Protein 2FB9 (pdb70)

Organism: Thermus thermophilus (strain ATCC 27634 / DSM 579 / HB8) (NCBI:txid300852)

Nearest PDB structures (foldseek):
  2zdh-assembly2_C  TM=9.853E-01  e=1.189E-67  unclassified
  2yzn-assembly1_A  TM=9.911E-01  e=8.941E-67  Thermus thermophilus HB8
  6u1h-assembly1_B  TM=9.645E-01  e=8.651E-66  Thermus thermophilus HB8
  6u1k-assembly1_A  TM=9.343E-01  e=3.155E-66  Thermus thermophilus HB8
  6u1k-assembly2_D  TM=9.404E-01  e=1.186E-65  Thermus thermophilus HB8

CATH classification: 3.40.50.20 (+2 more: 3.30.470.20, 3.30.1490.20)

Sequence (322 aa):
MEFMRVLLIAGGVSPEHEVSLLSAEGVLRHIPFPTDLAVIAQDGRWLLGEKALTALEAKAAPEGEHPFPPPLSWERYDVVFPLLHGRFGEDGTVQGFLELLGKPYVGAGVAASALCMDKDLSKRVLAQAGVPVVPWVAVRKGEPPVVPFDPPFFVKPANTGSSVGISRVERFQDLEAALALAFRYDEKAVVEKALSPVRELEVGVLGNVFGEASPVGEVRYEAPFYDYETKYTPGRAELLIPAPLDPGTQETVQELALKAYKVLGVRGMARVDFFLAEGELYLNELNTIPGFTPTSMYPRLFEAGGVAYPELLRRLVELALT

Solvent-accessible surface area: 15367 Å² total; per-residue (Å²): 243,162,175,43,128,2,1,0,0,0,1,3,56,7,90,52,3,68,60,0,6,81,0,0,90,17,2,50,164,77,13,63,47,57,28,71,12,0,0,13,0,77,74,24,108,5,6,26,45,147,108,0,102,79,13,36,159,57,112,23,0,76,102,17,82,40,88,102,91,10,89,29,56,20,160,153,19,60,0,0,2,0,0,1,6,2,105,112,0,13,24,5,63,16,1,16,47,0,93,156,58,57,35,42,18,1,4,2,18,61,81,7,1,43,43,15,23,6,35,3,78,11,7,128,45,4,50,149,28,63,4,52,19,2,48,51,37,28,2,125,135,82,87,100,56,110,23,100,26,58,34,48,0,62,0,27,0,0,42,10,26,57,82,42,12,56,27,124,3,111,112,86,138,60,7,130,71,6,11,60,56,0,31,180,97,30,108,11,0,0,0,6,58,14,44,92,111,39,84,80,0,16,0,0,0,2,8,32,43,152,25,75,30,2,28,3,0,5,38,105,156,73,56,60,107,160,42,228,162,99,126,141,41,85,34,130,67,30,27,38,46,95,12,75,33,107,136,35,33,67,89,54,0,36,116,24,0,50,83,0,0,92,57,15,29,0,74,2,0,0,42,0,10,1,40,18,7,143,69,100,16,45,1,29,75,9,23,2,4,3,16,0,14,107,90,16,11,0,2,72,0,2,79,58,40,71,11,49,31,52,65,0,1,66,62,1,0,72,31,11,89,125

Structure (mmCIF, N/CA/C/O backbone):
data_2FB9
#
_entry.id   2FB9
#
_cell.length_a   115.216
_cell.length_b   132.744
_cell.length_c   59.324
_cell.angle_alpha   90.00
_cell.angle_beta   90.00
_cell.angle_gamma   90.00
#
_symmetry.space_group_name_H-M   'C 2 2 21'
#
loop_
_entity.id
_entity.type
_entity.pdbx_description
1 polymer 'D-alanine:D-alanine ligase'
2 water water
#
loop_
_atom_site.group_PDB
_atom_site.id
_atom_site.type_symbol
_atom_site.label_atom_id
_atom_site.label_alt_id
_atom_site.label_comp_id
_atom_site.label_asym_id
_atom_site.label_entity_id
_atom_site.label_seq_id
_atom_site.pdbx_PDB_ins_code
_atom_site.Cartn_x
_atom_site.Cartn_y
_atom_site.Cartn_z
_atom_site.occupancy
_atom_site.B_iso_or_equiv
_atom_site.auth_seq_id
_atom_site.auth_comp_id
_atom_site.auth_asym_id
_atom_site.auth_atom_id
_atom_site.pdbx_PDB_model_num
ATOM 1 N N . MET A 1 1 ? 102.796 4.258 -14.704 1.00 36.53 1 MET A N 1
ATOM 2 C CA . MET A 1 1 ? 103.619 4.378 -13.467 1.00 36.59 1 MET A CA 1
ATOM 3 C C . MET A 1 1 ? 102.863 3.825 -12.260 1.00 34.43 1 MET A C 1
ATOM 4 O O . MET A 1 1 ? 101.635 3.717 -12.275 1.00 32.95 1 MET A O 1
ATOM 9 N N . GLU A 1 2 ? 103.601 3.473 -11.215 1.00 35.12 2 GLU A N 1
ATOM 10 C CA . GLU A 1 2 ? 102.978 2.944 -10.005 1.00 36.37 2 GLU A CA 1
ATOM 11 C C . GLU A 1 2 ? 102.359 4.072 -9.180 1.00 36.73 2 GLU A C 1
ATOM 12 O O . GLU A 1 2 ? 102.693 5.244 -9.372 1.00 35.35 2 GLU A O 1
ATOM 18 N N . PHE A 1 3 ? 101.442 3.721 -8.281 1.00 36.08 3 PHE A N 1
ATOM 19 C CA . PHE A 1 3 ? 100.810 4.721 -7.427 1.00 37.47 3 PHE A CA 1
ATOM 20 C C . PHE A 1 3 ? 101.885 5.269 -6.517 1.00 37.98 3 PHE A C 1
ATOM 21 O O . PHE A 1 3 ? 102.855 4.582 -6.207 1.00 37.65 3 PHE A O 1
ATOM 29 N N . MET A 1 4 ? 101.723 6.512 -6.095 1.00 40.24 4 MET A N 1
ATOM 30 C CA . MET A 1 4 ? 102.682 7.094 -5.176 1.00 42.36 4 MET A CA 1
ATOM 31 C C . MET A 1 4 ? 102.171 6.660 -3.803 1.00 41.92 4 MET A C 1
ATOM 32 O O . MET A 1 4 ? 100.964 6.587 -3.592 1.00 44.15 4 MET A O 1
ATOM 37 N N . ARG A 1 5 ? 103.078 6.354 -2.880 1.00 41.19 5 ARG A N 1
ATOM 38 C CA . ARG A 1 5 ? 102.681 5.911 -1.548 1.00 39.06 5 ARG A CA 1
ATOM 39 C C . ARG A 1 5 ? 102.990 6.926 -0.456 1.00 36.66 5 ARG A C 1
ATOM 40 O O . ARG A 1 5 ? 104.126 7.377 -0.320 1.00 35.22 5 ARG A O 1
ATOM 48 N N . VAL A 1 6 ? 101.974 7.268 0.327 1.00 31.85 6 VAL A N 1
ATOM 49 C CA . VAL A 1 6 ? 102.142 8.226 1.408 1.00 30.46 6 VAL A CA 1
ATOM 50 C C . VAL A 1 6 ? 101.945 7.582 2.779 1.00 28.77 6 VAL A C 1
ATOM 51 O O . VAL A 1 6 ? 101.133 6.667 2.942 1.00 29.12 6 VAL A O 1
ATOM 55 N N . LEU A 1 7 ? 102.704 8.059 3.757 1.00 27.99 7 LEU A N 1
ATOM 56 C CA . LEU A 1 7 ? 102.582 7.575 5.124 1.00 26.21 7 LEU A CA 1
ATOM 57 C C . LEU A 1 7 ? 102.067 8.730 5.958 1.00 27.84 7 LEU A C 1
ATOM 58 O O . LEU A 1 7 ? 102.692 9.797 6.017 1.00 25.92 7 LEU A O 1
ATOM 63 N N . LEU A 1 8 ? 100.913 8.525 6.582 1.00 26.95 8 LEU A N 1
ATOM 64 C CA . LEU A 1 8 ? 100.324 9.545 7.436 1.00 27.87 8 LEU A CA 1
ATOM 65 C C . LEU A 1 8 ? 100.643 9.169 8.871 1.00 28.83 8 LEU A C 1
ATOM 66 O O . LEU A 1 8 ? 100.433 8.021 9.271 1.00 27.96 8 LEU A O 1
ATOM 71 N N . ILE A 1 9 ? 101.176 10.114 9.640 1.00 27.98 9 ILE A N 1
ATOM 72 C CA . ILE A 1 9 ? 101.475 9.853 11.046 1.00 28.44 9 ILE A CA 1
ATOM 73 C C . ILE A 1 9 ? 100.551 10.785 11.824 1.00 30.34 9 ILE A C 1
ATOM 74 O O . ILE A 1 9 ? 100.529 11.990 11.564 1.00 28.93 9 ILE A O 1
ATOM 79 N N . ALA A 1 10 ? 99.778 10.232 12.757 1.00 27.51 10 ALA A N 1
ATOM 80 C CA . ALA A 1 10 ? 98.851 11.046 13.533 1.00 28.47 10 ALA A CA 1
ATOM 81 C C . ALA A 1 10 ? 98.841 10.672 15.016 1.00 30.05 10 ALA A C 1
ATOM 82 O O . ALA A 1 10 ? 99.429 9.667 15.421 1.00 29.01 10 ALA A O 1
ATOM 84 N N . GLY A 1 11 ? 98.183 11.498 15.827 1.00 29.00 11 GLY A N 1
ATOM 85 C CA . GLY A 1 11 ? 98.152 11.244 17.254 1.00 30.18 11 GLY A CA 1
ATOM 86 C C . GLY A 1 11 ? 99.132 12.198 17.916 1.00 31.42 11 GLY A C 1
ATOM 87 O O . GLY A 1 11 ? 98.956 13.415 17.840 1.00 29.00 11 GLY A O 1
ATOM 88 N N . GLY A 1 12 ? 100.161 11.658 18.561 1.00 28.88 12 GLY A N 1
ATOM 89 C CA . GLY A 1 12 ? 101.156 12.513 19.185 1.00 31.09 12 GLY A CA 1
ATOM 90 C C . GLY A 1 12 ? 101.013 12.580 20.689 1.00 31.09 12 GLY A C 1
ATOM 91 O O . GLY A 1 12 ? 99.951 12.271 21.233 1.00 28.14 12 GLY A O 1
ATOM 92 N N . VAL A 1 13 ? 102.084 12.991 21.358 1.00 31.69 13 VAL A N 1
ATOM 93 C CA . VAL A 1 13 ? 102.090 13.086 22.813 1.00 33.95 13 VAL A CA 1
ATOM 94 C C . VAL A 1 13 ? 101.608 14.427 23.367 1.00 35.04 13 VAL A C 1
ATOM 95 O O . VAL A 1 13 ? 101.434 14.560 24.576 1.00 34.72 13 VAL A O 1
ATOM 99 N N . SER A 1 14 ? 101.395 15.417 22.502 1.00 35.19 14 SER A N 1
ATOM 100 C CA . SER A 1 14 ? 100.932 16.728 22.968 1.00 36.18 14 SER A CA 1
ATOM 101 C C . SER A 1 14 ? 99.449 16.685 23.326 1.00 37.21 14 SER A C 1
ATOM 102 O O . SER A 1 14 ? 98.720 15.799 22.893 1.00 36.44 14 SER A O 1
ATOM 105 N N . PRO A 1 15 ? 98.981 17.651 24.131 1.00 38.58 15 PRO A N 1
ATOM 106 C CA . PRO A 1 15 ? 97.566 17.673 24.511 1.00 39.49 15 PRO A CA 1
ATOM 107 C C . PRO A 1 15 ? 96.604 17.758 23.321 1.00 40.27 15 PRO A C 1
ATOM 108 O O . PRO A 1 15 ? 95.399 17.550 23.473 1.00 41.47 15 PRO A O 1
ATOM 112 N N . GLU A 1 16 ? 97.128 18.052 22.135 1.00 38.86 16 GLU A N 1
ATOM 113 C CA . GLU A 1 16 ? 96.277 18.141 20.955 1.00 39.21 16 GLU A CA 1
ATOM 114 C C . GLU A 1 16 ? 96.181 16.793 20.233 1.00 39.30 16 GLU A C 1
ATOM 115 O O . GLU A 1 16 ? 95.731 16.713 19.092 1.00 40.71 16 GLU A O 1
ATOM 121 N N . HIS A 1 17 ? 96.591 15.734 20.924 1.00 38.69 17 HIS A N 1
ATOM 122 C CA . HIS A 1 17 ? 96.564 14.382 20.377 1.00 38.44 17 HIS A CA 1
ATOM 123 C C . HIS A 1 17 ? 95.217 13.998 19.768 1.00 39.25 17 HIS A C 1
ATOM 124 O O . HIS A 1 17 ? 95.166 13.422 18.678 1.00 37.58 17 HIS A O 1
ATOM 131 N N . GLU A 1 18 ? 94.123 14.320 20.457 1.00 39.66 18 GLU A N 1
ATOM 132 C CA . GLU A 1 18 ? 92.801 13.967 19.948 1.00 40.25 18 GLU A CA 1
ATOM 133 C C . GLU A 1 18 ? 92.436 14.734 18.685 1.00 39.87 18 GLU A C 1
ATOM 134 O O . GLU A 1 18 ? 91.758 14.203 17.808 1.00 38.82 18 GLU A O 1
ATOM 140 N N . VAL A 1 19 ? 92.880 15.982 18.586 1.00 40.35 19 VAL A N 1
ATOM 141 C CA . VAL A 1 19 ? 92.596 16.775 17.398 1.00 39.42 19 VAL A CA 1
ATOM 142 C C . VAL A 1 19 ? 93.282 16.113 16.201 1.00 38.98 19 VAL A C 1
ATOM 143 O O . VAL A 1 19 ? 92.701 15.992 15.118 1.00 37.83 19 VAL A O 1
ATOM 147 N N . SER A 1 20 ? 94.522 15.685 16.410 1.00 38.01 20 SER A N 1
ATOM 148 C CA . SER A 1 20 ? 95.296 15.027 15.363 1.00 38.20 20 SER A CA 1
ATOM 149 C C . SER A 1 20 ? 94.582 13.760 14.882 1.00 38.91 20 SER A C 1
ATOM 150 O O . SER A 1 20 ? 94.269 13.630 13.694 1.00 37.64 20 SER A O 1
ATOM 153 N N . LEU A 1 21 ? 94.325 12.831 15.802 1.00 38.93 21 LEU A N 1
ATOM 154 C CA . LEU A 1 21 ? 93.642 11.586 15.447 1.00 41.49 21 LEU A CA 1
ATOM 155 C C . LEU A 1 21 ? 92.369 11.847 14.662 1.00 43.00 21 LEU A C 1
ATOM 156 O O . LEU A 1 21 ? 92.060 11.119 13.719 1.00 42.45 21 LEU A O 1
ATOM 161 N N . LEU A 1 22 ? 91.632 12.883 15.062 1.00 43.22 22 LEU A N 1
ATOM 162 C CA . LEU A 1 22 ? 90.374 13.241 14.410 1.00 44.25 22 LEU A CA 1
ATOM 163 C C . LEU A 1 22 ? 90.590 13.605 12.941 1.00 43.56 22 LEU A C 1
ATOM 164 O O . LEU A 1 22 ? 89.720 13.374 12.099 1.00 43.41 22 LEU A O 1
ATOM 169 N N . SER A 1 23 ? 91.755 14.174 12.650 1.00 42.11 23 SER A N 1
ATOM 170 C CA . SER A 1 23 ? 92.121 14.574 11.292 1.00 41.17 23 SER A CA 1
ATOM 171 C C . SER A 1 23 ? 92.414 13.368 10.405 1.00 39.70 23 SER A C 1
ATOM 172 O O . SER A 1 23 ? 92.034 13.338 9.239 1.00 37.89 23 SER A O 1
ATOM 175 N N . ALA A 1 24 ? 93.099 12.383 10.973 1.00 38.87 24 ALA A N 1
ATOM 176 C CA . ALA A 1 24 ? 93.488 11.173 10.257 1.00 38.66 24 ALA A CA 1
ATOM 177 C C . ALA A 1 24 ? 92.382 10.546 9.413 1.00 39.80 24 ALA A C 1
ATOM 178 O O . ALA A 1 24 ? 92.586 10.241 8.236 1.00 38.57 24 ALA A O 1
ATOM 180 N N . GLU A 1 25 ? 91.216 10.348 10.014 1.00 40.82 25 GLU A N 1
ATOM 181 C CA . GLU A 1 25 ? 90.096 9.744 9.307 1.00 43.24 25 GLU A CA 1
ATOM 182 C C . GLU A 1 25 ? 89.793 10.527 8.035 1.00 41.91 25 GLU A C 1
ATOM 183 O O . GLU A 1 25 ? 89.559 9.943 6.974 1.00 42.04 25 GLU A O 1
ATOM 189 N N . GLY A 1 26 ? 89.813 11.852 8.148 1.00 40.64 26 GLY A N 1
ATOM 190 C CA . GLY A 1 26 ? 89.536 12.702 7.006 1.00 38.30 26 GLY A CA 1
ATOM 191 C C . GLY A 1 26 ? 90.642 12.697 5.967 1.00 37.54 26 GLY A C 1
ATOM 192 O O . GLY A 1 26 ? 90.376 12.739 4.765 1.00 37.40 26 GLY A O 1
ATOM 193 N N . VAL A 1 27 ? 91.890 12.652 6.419 1.00 36.08 27 VAL A N 1
ATOM 194 C CA . VAL A 1 27 ? 93.012 12.642 5.492 1.00 35.83 27 VAL A CA 1
ATOM 195 C C . VAL A 1 27 ? 93.071 11.305 4.755 1.00 36.37 27 VAL A C 1
ATOM 196 O O . VAL A 1 27 ? 93.289 11.265 3.546 1.00 36.33 27 VAL A O 1
ATOM 200 N N . LEU A 1 28 ? 92.856 10.211 5.476 1.00 35.37 28 LEU A N 1
ATOM 201 C CA . LEU A 1 28 ? 92.892 8.895 4.849 1.00 37.37 28 LEU A CA 1
ATOM 202 C C . LEU A 1 28 ? 91.829 8.748 3.774 1.00 37.82 28 LEU A C 1
ATOM 203 O O . LEU A 1 28 ? 92.072 8.166 2.717 1.00 39.71 28 LEU A O 1
ATOM 208 N N . ARG A 1 29 ? 90.649 9.289 4.037 1.00 38.31 29 ARG A N 1
ATOM 209 C CA . ARG A 1 29 ? 89.562 9.191 3.083 1.00 38.91 29 ARG A CA 1
ATOM 210 C C . ARG A 1 29 ? 89.754 10.054 1.845 1.00 38.34 29 ARG A C 1
ATOM 211 O O . ARG A 1 29 ? 89.418 9.632 0.740 1.00 37.81 29 ARG A O 1
ATOM 219 N N . HIS A 1 30 ? 90.323 11.244 2.015 1.00 36.04 30 HIS A N 1
ATOM 220 C CA . HIS A 1 30 ? 90.475 12.153 0.885 1.00 35.45 30 HIS A CA 1
ATOM 221 C C . HIS A 1 30 ? 91.825 12.326 0.188 1.00 33.94 30 HIS A C 1
ATOM 222 O O . HIS A 1 30 ? 91.869 12.857 -0.922 1.00 31.40 30 HIS A O 1
ATOM 229 N N . ILE A 1 31 ? 92.922 11.902 0.809 1.00 34.18 31 ILE A N 1
ATOM 230 C CA . ILE A 1 31 ? 94.220 12.050 0.154 1.00 34.27 31 ILE A CA 1
ATOM 231 C C . ILE A 1 31 ? 94.137 11.254 -1.155 1.00 35.69 31 ILE A C 1
ATOM 232 O O . ILE A 1 31 ? 93.812 10.068 -1.146 1.00 32.87 31 ILE A O 1
ATOM 237 N N . PRO A 1 32 ? 94.409 11.914 -2.299 1.00 35.70 32 PRO A N 1
ATOM 238 C CA . PRO A 1 32 ? 94.375 11.338 -3.648 1.00 35.59 32 PRO A CA 1
ATOM 239 C C . PRO A 1 32 ? 95.404 10.258 -3.976 1.00 35.43 32 PRO A C 1
ATOM 240 O O . PRO A 1 32 ? 95.630 9.972 -5.149 1.00 35.20 32 PRO A O 1
ATOM 244 N N . PHE A 1 33 ? 96.044 9.679 -2.964 1.00 35.86 33 PHE A N 1
ATOM 245 C CA . PHE A 1 33 ? 97.024 8.619 -3.202 1.00 34.40 33 PHE A CA 1
ATOM 246 C C . PHE A 1 33 ? 96.847 7.536 -2.148 1.00 34.97 33 PHE A C 1
ATOM 247 O O . PHE A 1 33 ? 96.249 7.773 -1.097 1.00 35.26 33 PHE A O 1
ATOM 255 N N . PRO A 1 34 ? 97.358 6.324 -2.416 1.00 36.31 34 PRO A N 1
ATOM 256 C CA . PRO A 1 34 ? 97.219 5.265 -1.412 1.00 36.07 34 PRO A CA 1
ATOM 257 C C . PRO A 1 34 ? 97.997 5.731 -0.185 1.00 34.97 34 PRO A C 1
ATOM 258 O O . PRO A 1 34 ? 99.164 6.124 -0.291 1.00 34.54 34 PRO A O 1
ATOM 262 N N . THR A 1 35 ? 97.355 5.699 0.974 1.00 32.99 35 THR A N 1
ATOM 263 C CA . THR A 1 35 ? 98.001 6.178 2.183 1.00 32.31 35 THR A CA 1
ATOM 264 C C . THR A 1 35 ? 97.935 5.197 3.341 1.00 31.30 35 THR A C 1
ATOM 265 O O . THR A 1 35 ? 96.879 4.653 3.636 1.00 30.93 35 THR A O 1
ATOM 269 N N . ASP A 1 36 ? 99.080 4.972 3.981 1.00 31.83 36 ASP A N 1
ATOM 270 C CA . ASP A 1 36 ? 99.170 4.087 5.141 1.00 31.26 36 ASP A CA 1
ATOM 271 C C . ASP A 1 36 ? 99.135 4.971 6.374 1.00 32.68 36 ASP A C 1
ATOM 272 O O . ASP A 1 36 ? 99.434 6.166 6.289 1.00 32.70 36 ASP A O 1
ATOM 277 N N . LEU A 1 37 ? 98.788 4.389 7.518 1.00 31.34 37 LEU A N 1
ATOM 278 C CA . LEU A 1 37 ? 98.710 5.154 8.756 1.00 32.03 37 LEU A CA 1
ATOM 279 C C . LEU A 1 37 ? 99.542 4.577 9.893 1.00 32.57 37 LEU A C 1
ATOM 280 O O . LEU A 1 37 ? 99.623 3.360 10.060 1.00 30.47 37 LEU A O 1
ATOM 285 N N . ALA A 1 38 ? 100.154 5.474 10.666 1.00 30.84 38 ALA A N 1
ATOM 286 C CA . ALA A 1 38 ? 100.946 5.114 11.833 1.00 29.28 38 ALA A CA 1
ATOM 287 C C . ALA A 1 38 ? 100.487 6.113 12.884 1.00 29.39 38 ALA A C 1
ATOM 288 O O . ALA A 1 38 ? 100.332 7.301 12.590 1.00 27.81 38 ALA A O 1
ATOM 290 N N . VAL A 1 39 ? 100.247 5.636 14.094 1.00 27.13 39 VAL A N 1
ATOM 291 C CA . VAL A 1 39 ? 99.795 6.507 15.168 1.00 28.19 39 VAL A CA 1
ATOM 292 C C . VAL A 1 39 ? 100.778 6.560 16.323 1.00 29.48 39 VAL A C 1
ATOM 293 O O . VAL A 1 39 ? 101.361 5.547 16.714 1.00 29.41 39 VAL A O 1
ATOM 297 N N . ILE A 1 40 ? 100.983 7.760 16.858 1.00 29.38 40 ILE A N 1
ATOM 298 C CA . ILE A 1 40 ? 101.858 7.920 18.003 1.00 29.90 40 ILE A CA 1
ATOM 299 C C . ILE A 1 40 ? 100.907 8.039 19.190 1.00 30.29 40 ILE A C 1
ATOM 300 O O . ILE A 1 40 ? 100.138 8.995 19.276 1.00 29.82 40 ILE A O 1
ATOM 305 N N . ALA A 1 41 ? 100.938 7.049 20.080 1.00 29.10 41 ALA A N 1
ATOM 306 C CA . ALA A 1 41 ? 100.057 7.037 21.245 1.00 30.35 41 ALA A CA 1
ATOM 307 C C . ALA A 1 41 ? 100.467 8.103 22.250 1.00 31.69 41 ALA A C 1
ATOM 308 O O . ALA A 1 41 ? 101.623 8.530 22.280 1.00 30.97 41 ALA A O 1
ATOM 310 N N . GLN A 1 42 ? 99.525 8.519 23.090 1.00 33.51 42 GLN A N 1
ATOM 311 C CA . GLN A 1 42 ? 99.812 9.553 24.077 1.00 34.81 42 GLN A CA 1
ATOM 312 C C . GLN A 1 42 ? 101.012 9.219 24.960 1.00 34.22 42 GLN A C 1
ATOM 313 O O . GLN A 1 42 ? 101.662 10.122 25.502 1.00 31.74 42 GLN A O 1
ATOM 319 N N . ASP A 1 43 ? 101.324 7.932 25.098 1.00 32.51 43 ASP A N 1
ATOM 320 C CA . ASP A 1 43 ? 102.464 7.543 25.915 1.00 33.28 43 ASP A CA 1
ATOM 321 C C . ASP A 1 43 ? 103.774 7.514 25.130 1.00 31.63 43 ASP A C 1
ATOM 322 O O . ASP A 1 43 ? 104.805 7.079 25.640 1.00 31.90 43 ASP A O 1
ATOM 327 N N . GLY A 1 44 ? 103.734 7.972 23.885 1.00 32.35 44 GLY A N 1
ATOM 328 C CA . GLY A 1 44 ? 104.950 8.018 23.091 1.00 31.50 44 GLY A CA 1
ATOM 329 C C . GLY A 1 44 ? 105.227 6.817 22.208 1.00 33.49 44 GLY A C 1
ATOM 330 O O . GLY A 1 44 ? 105.985 6.923 21.242 1.00 31.22 44 GLY A O 1
ATOM 331 N N . ARG A 1 45 ? 104.629 5.674 22.534 1.00 32.03 45 ARG A N 1
ATOM 332 C CA . ARG A 1 45 ? 104.833 4.472 21.734 1.00 32.93 45 ARG A CA 1
ATOM 333 C C . ARG A 1 45 ? 103.960 4.490 20.485 1.00 31.34 45 ARG A C 1
ATOM 334 O O . ARG A 1 45 ? 102.842 5.004 20.497 1.00 29.02 45 ARG A O 1
ATOM 342 N N . TRP A 1 46 ? 104.473 3.895 19.413 1.00 31.17 46 TRP A N 1
ATOM 343 C CA . TRP A 1 46 ? 103.773 3.865 18.139 1.00 31.47 46 TRP A CA 1
ATOM 344 C C . TRP A 1 46 ? 102.862 2.658 17.910 1.00 32.76 46 TRP A C 1
ATOM 345 O O . TRP A 1 46 ? 103.060 1.580 18.492 1.00 33.66 46 TRP A O 1
ATOM 356 N N . LEU A 1 47 ? 101.850 2.867 17.073 1.00 31.44 47 LEU A N 1
ATOM 357 C CA . LEU A 1 47 ? 100.905 1.818 16.688 1.00 33.62 47 LEU A CA 1
ATOM 358 C C . LEU A 1 47 ? 100.986 1.760 15.170 1.00 34.08 47 LEU A C 1
ATOM 359 O O . LEU A 1 47 ? 100.826 2.780 14.489 1.00 35.89 47 LEU A O 1
ATOM 364 N N . LEU A 1 48 ? 101.250 0.571 14.638 1.00 34.68 48 LEU A N 1
ATOM 365 C CA . LEU A 1 48 ? 101.375 0.403 13.196 1.00 33.47 48 LEU A CA 1
ATOM 366 C C . LEU A 1 48 ? 100.321 -0.554 12.657 1.00 34.36 48 LEU A C 1
ATOM 367 O O . LEU A 1 48 ? 99.598 -1.200 13.421 1.00 32.53 48 LEU A O 1
ATOM 372 N N . GLY A 1 49 ? 100.231 -0.619 11.333 1.00 33.88 49 GLY A N 1
ATOM 373 C CA . GLY A 1 49 ? 99.282 -1.505 10.687 1.00 34.10 49 GLY A CA 1
ATOM 374 C C . GLY A 1 49 ? 97.871 -1.557 11.240 1.00 33.07 49 GLY A C 1
ATOM 375 O O . GLY A 1 49 ? 97.197 -0.544 11.358 1.00 31.27 49 GLY A O 1
ATOM 376 N N . GLU A 1 50 ? 97.427 -2.759 11.589 1.00 33.85 50 GLU A N 1
ATOM 377 C CA . GLU A 1 50 ? 96.077 -2.965 12.078 1.00 35.62 50 GLU A CA 1
ATOM 378 C C . GLU A 1 50 ? 95.707 -2.174 13.324 1.00 34.26 50 GLU A C 1
ATOM 379 O O . GLU A 1 50 ? 94.634 -1.580 13.386 1.00 33.69 50 GLU A O 1
ATOM 385 N N . LYS A 1 51 ? 96.585 -2.175 14.318 1.00 33.35 51 LYS A N 1
ATOM 386 C CA . LYS A 1 51 ? 96.320 -1.454 15.550 1.00 35.20 51 LYS A CA 1
ATOM 387 C C . LYS A 1 51 ? 96.139 0.044 15.323 1.00 34.68 51 LYS A C 1
ATOM 388 O O . LYS A 1 51 ? 95.378 0.691 16.038 1.00 33.55 51 LYS A O 1
ATOM 394 N N . ALA A 1 52 ? 96.838 0.592 14.333 1.00 34.75 52 ALA A N 1
ATOM 395 C CA . ALA A 1 52 ? 96.734 2.023 14.033 1.00 35.43 52 ALA A CA 1
ATOM 396 C C . ALA A 1 52 ? 95.325 2.388 13.566 1.00 36.26 52 ALA A C 1
ATOM 397 O O . ALA A 1 52 ? 94.733 3.365 14.044 1.00 35.83 52 ALA A O 1
ATOM 399 N N . LEU A 1 53 ? 94.784 1.609 12.633 1.00 36.25 53 LEU A N 1
ATOM 400 C CA . LEU A 1 53 ? 93.440 1.870 12.133 1.00 38.17 53 LEU A CA 1
ATOM 401 C C . LEU A 1 53 ? 92.403 1.716 13.242 1.00 39.27 53 LEU A C 1
ATOM 402 O O . LEU A 1 53 ? 91.519 2.562 13.398 1.00 39.12 53 LEU A O 1
ATOM 407 N N . THR A 1 54 ? 92.509 0.638 14.015 1.00 39.91 54 THR A N 1
ATOM 408 C CA . THR A 1 54 ? 91.557 0.412 15.100 1.00 40.59 54 THR A CA 1
ATOM 409 C C . THR A 1 54 ? 91.567 1.612 16.042 1.00 41.10 54 THR A C 1
ATOM 410 O O . THR A 1 54 ? 90.532 1.991 16.590 1.00 40.40 54 THR A O 1
ATOM 414 N N . ALA A 1 55 ? 92.742 2.215 16.209 1.00 42.96 55 ALA A N 1
ATOM 415 C CA . 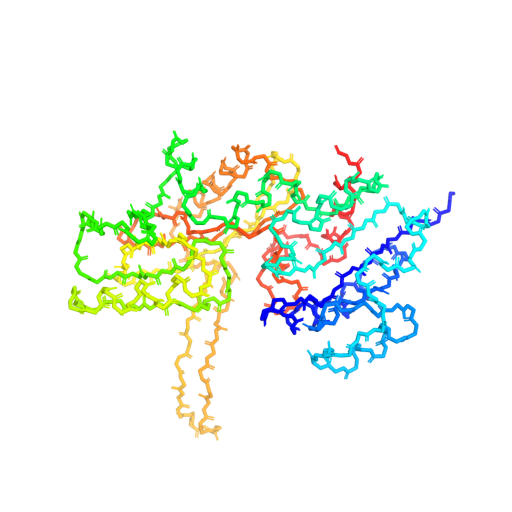ALA A 1 55 ? 92.901 3.380 17.077 1.00 43.74 55 ALA A CA 1
ATOM 416 C C . ALA A 1 55 ? 92.013 4.536 16.630 1.00 45.10 55 ALA A C 1
ATOM 417 O O . ALA A 1 55 ? 91.636 5.386 17.438 1.00 44.58 55 ALA A O 1
ATOM 419 N N . LEU A 1 56 ? 91.687 4.572 15.340 1.00 46.29 56 LEU A N 1
ATOM 420 C CA . LEU A 1 56 ? 90.828 5.623 14.799 1.00 48.59 56 LEU A CA 1
ATOM 421 C C . LEU A 1 56 ? 89.373 5.439 15.227 1.00 50.70 56 LEU A C 1
ATOM 422 O O . LEU A 1 56 ? 88.514 6.268 14.924 1.00 50.28 56 LEU A O 1
ATOM 427 N N . GLU A 1 57 ? 89.102 4.347 15.936 1.00 52.75 57 GLU A N 1
ATOM 428 C CA . GLU A 1 57 ? 87.754 4.067 16.415 1.00 55.30 57 GLU A CA 1
ATOM 429 C C . GLU A 1 57 ? 87.451 4.819 17.709 1.00 55.62 57 GLU A C 1
ATOM 430 O O . GLU A 1 57 ? 86.308 4.842 18.169 1.00 55.39 57 GLU A O 1
ATOM 436 N N . ALA A 1 58 ? 88.475 5.437 18.289 1.00 54.98 58 ALA A N 1
ATOM 437 C CA . ALA A 1 58 ? 88.309 6.188 19.526 1.00 54.82 58 ALA A CA 1
ATOM 438 C C . ALA A 1 58 ? 88.805 7.622 19.379 1.00 55.48 58 ALA A C 1
ATOM 439 O O . ALA A 1 58 ? 89.499 7.956 18.417 1.00 54.72 58 ALA A O 1
ATOM 441 N N . LYS A 1 59 ? 88.444 8.467 20.340 1.00 55.57 59 LYS A N 1
ATOM 442 C CA . LYS A 1 59 ? 88.851 9.867 20.323 1.00 55.88 59 LYS A CA 1
ATOM 443 C C . LYS A 1 59 ? 90.324 10.023 20.678 1.00 54.80 59 LYS A C 1
ATOM 444 O O . LYS A 1 59 ? 90.937 11.051 20.384 1.00 54.22 59 LYS A O 1
ATOM 450 N N . ALA A 1 60 ? 90.888 9.002 21.313 1.00 53.03 60 ALA A N 1
ATOM 451 C CA . ALA A 1 60 ? 92.285 9.042 21.712 1.00 51.48 60 ALA A CA 1
ATOM 452 C C . ALA A 1 60 ? 92.886 7.651 21.752 1.00 50.23 60 ALA A C 1
ATOM 453 O O . ALA A 1 60 ? 92.172 6.658 21.836 1.00 49.15 60 ALA A O 1
ATOM 455 N N . ALA A 1 61 ? 94.210 7.598 21.691 1.00 49.41 61 ALA A N 1
ATOM 456 C CA . ALA A 1 61 ? 94.944 6.345 21.726 1.00 49.00 61 ALA A CA 1
ATOM 457 C C . ALA A 1 61 ? 96.067 6.438 22.756 1.00 49.27 61 ALA A C 1
ATOM 458 O O . ALA A 1 61 ? 97.156 6.926 22.461 1.00 47.26 61 ALA A O 1
ATOM 460 N N . PRO A 1 62 ? 95.804 5.990 23.991 1.00 51.11 62 PRO A N 1
ATOM 461 C CA . PRO A 1 62 ? 96.830 6.038 25.038 1.00 52.71 62 PRO A CA 1
ATOM 462 C C . PRO A 1 62 ? 97.732 4.807 24.946 1.00 54.18 62 PRO A C 1
ATOM 463 O O . PRO A 1 62 ? 98.745 4.710 25.632 1.00 57.04 62 PRO A O 1
ATOM 467 N N . GLU A 1 63 ? 97.342 3.881 24.075 1.00 55.55 63 GLU A N 1
ATOM 468 C CA . GLU A 1 63 ? 98.050 2.620 23.847 1.00 56.31 63 GLU A CA 1
ATOM 469 C C . GLU A 1 63 ? 99.543 2.710 23.590 1.00 54.01 63 GLU A C 1
ATOM 470 O O . GLU A 1 63 ? 100.323 3.050 24.476 1.00 56.52 63 GLU A O 1
ATOM 476 N N . GLY A 1 64 ? 99.934 2.378 22.367 1.00 51.87 64 GLY A N 1
ATOM 477 C CA . GLY A 1 64 ? 101.336 2.401 22.003 1.00 47.46 64 GLY A CA 1
ATOM 478 C C . GLY A 1 64 ? 101.944 1.027 22.199 1.00 45.52 64 GLY A C 1
ATOM 479 O O . GLY A 1 64 ? 101.938 0.494 23.311 1.00 43.35 64 GLY A O 1
ATOM 480 N N . GLU A 1 65 ? 102.463 0.446 21.120 1.00 44.02 65 GLU A N 1
ATOM 481 C CA . GLU A 1 65 ? 103.075 -0.874 21.190 1.00 43.76 65 GLU A CA 1
ATOM 482 C C . GLU A 1 65 ? 104.586 -0.814 20.998 1.00 42.36 65 GLU A C 1
ATOM 483 O O . GLU A 1 65 ? 105.339 -1.453 21.736 1.00 42.07 65 GLU A O 1
ATOM 489 N N . HIS A 1 66 ? 105.022 -0.022 20.022 1.00 38.47 66 HIS A N 1
ATOM 490 C CA . HIS A 1 66 ? 106.438 0.091 19.686 1.00 36.82 66 HIS A CA 1
ATOM 491 C C . HIS A 1 66 ? 107.185 1.303 20.245 1.00 36.63 66 HIS A C 1
ATOM 492 O O . HIS A 1 66 ? 106.765 2.441 20.040 1.00 33.76 66 HIS A O 1
ATOM 499 N N . PRO A 1 67 ? 108.312 1.067 20.950 1.00 35.83 67 PRO A N 1
ATOM 500 C CA . PRO A 1 67 ? 109.121 2.149 21.526 1.00 35.76 67 PRO A CA 1
ATOM 501 C C . PRO A 1 67 ? 109.589 3.028 20.365 1.00 35.10 67 PRO A C 1
ATOM 502 O O . PRO A 1 67 ? 109.910 2.511 19.290 1.00 31.12 67 PRO A O 1
ATOM 506 N N . PHE A 1 68 ? 109.654 4.338 20.602 1.00 34.51 68 PHE A N 1
ATOM 507 C CA . PHE A 1 68 ? 109.969 5.311 19.558 1.00 38.08 68 PHE A CA 1
ATOM 508 C C . PHE A 1 68 ? 110.438 4.854 18.199 1.00 40.16 68 PHE A C 1
ATOM 509 O O . PHE A 1 68 ? 109.591 4.583 17.363 1.00 45.93 68 PHE A O 1
ATOM 517 N N . PRO A 1 69 ? 111.766 4.747 17.954 1.00 40.17 69 PRO A N 1
ATOM 518 C CA . PRO A 1 69 ? 112.153 4.323 16.601 1.00 38.68 69 PRO A CA 1
ATOM 519 C C . PRO A 1 69 ? 111.347 3.087 16.240 1.00 35.79 69 PRO A C 1
ATOM 520 O O . PRO A 1 69 ? 111.772 1.961 16.492 1.00 35.55 69 PRO A O 1
ATOM 524 N N . PRO A 1 70 ? 110.170 3.297 15.621 1.00 34.15 70 PRO A N 1
ATOM 525 C CA . PRO A 1 70 ? 109.253 2.238 15.221 1.00 32.06 70 PRO A CA 1
ATOM 526 C C . PRO A 1 70 ? 109.766 1.362 14.100 1.00 33.08 70 PRO A C 1
ATOM 527 O O . PRO A 1 70 ? 110.540 1.809 13.247 1.00 29.84 70 PRO A O 1
ATOM 531 N N . PRO A 1 71 ? 109.354 0.085 14.104 1.00 31.52 71 PRO A N 1
ATOM 532 C CA . PRO A 1 71 ? 109.767 -0.875 13.076 1.00 32.15 71 PRO A CA 1
ATOM 533 C C . PRO A 1 71 ? 108.922 -0.616 11.832 1.00 32.96 71 PRO A C 1
ATOM 534 O O . PRO A 1 71 ? 108.100 -1.436 11.433 1.00 31.54 71 PRO A O 1
ATOM 538 N N . LEU A 1 72 ? 109.134 0.553 11.235 1.00 33.21 72 LEU A N 1
ATOM 539 C CA . LEU A 1 72 ? 108.400 0.975 10.046 1.00 33.69 72 LEU A CA 1
ATOM 540 C C . LEU A 1 72 ? 109.369 0.906 8.874 1.00 32.41 72 LEU A C 1
ATOM 541 O O . LEU A 1 72 ? 110.527 1.284 9.006 1.00 28.46 72 LEU A O 1
ATOM 546 N N . SER A 1 73 ? 108.908 0.425 7.726 1.00 32.40 73 SER A N 1
ATOM 547 C CA . SER A 1 73 ? 109.804 0.305 6.586 1.00 35.97 73 SER A CA 1
ATOM 548 C C . SER A 1 73 ? 110.369 1.616 6.014 1.00 38.84 73 SER A C 1
ATOM 549 O O . SER A 1 73 ? 111.495 1.630 5.511 1.00 45.46 73 SER A O 1
ATOM 552 N N . TRP A 1 74 ? 109.619 2.709 6.110 1.00 37.97 74 TRP A N 1
ATOM 553 C CA . TRP A 1 74 ? 110.060 4.020 5.600 1.00 36.19 74 TRP A CA 1
ATOM 554 C C . TRP A 1 74 ? 110.375 4.031 4.098 1.00 36.28 74 TRP A C 1
ATOM 555 O O . TRP A 1 74 ? 109.969 4.948 3.380 1.00 33.86 74 TRP A O 1
ATOM 566 N N . GLU A 1 75 ? 111.107 3.023 3.630 1.00 36.07 75 GLU A N 1
ATOM 567 C CA . GLU A 1 75 ? 111.475 2.940 2.221 1.00 38.58 75 GLU A CA 1
ATOM 568 C C . GLU A 1 75 ? 110.277 2.714 1.319 1.00 36.24 75 GLU A C 1
ATOM 569 O O . GLU A 1 75 ? 110.363 2.900 0.108 1.00 38.86 75 GLU A O 1
ATOM 575 N N . ARG A 1 76 ? 109.153 2.330 1.903 1.00 35.22 76 ARG A N 1
ATOM 576 C CA . ARG A 1 76 ? 107.963 2.071 1.107 1.00 35.95 76 ARG A CA 1
ATOM 577 C C . ARG A 1 76 ? 107.138 3.316 0.804 1.00 36.00 76 ARG A C 1
ATOM 578 O O . ARG A 1 76 ? 106.107 3.228 0.139 1.00 37.45 76 ARG A O 1
ATOM 586 N N . TYR A 1 77 ? 107.598 4.470 1.275 1.00 33.54 77 TYR A N 1
ATOM 587 C CA . TYR A 1 77 ? 106.853 5.709 1.068 1.00 32.13 77 TYR A CA 1
ATOM 588 C C . TYR A 1 77 ? 107.634 6.769 0.331 1.00 28.83 77 TYR A C 1
ATOM 589 O O . TYR A 1 77 ? 108.841 6.890 0.504 1.00 31.28 77 TYR A O 1
ATOM 598 N N . ASP A 1 78 ? 106.933 7.535 -0.496 1.00 28.03 78 ASP A N 1
ATOM 599 C CA . ASP A 1 78 ? 107.555 8.613 -1.257 1.00 27.04 78 ASP A CA 1
ATOM 600 C C . ASP A 1 78 ? 107.583 9.882 -0.420 1.00 26.52 78 ASP A C 1
ATOM 601 O O . ASP A 1 78 ? 108.493 10.697 -0.549 1.00 25.59 78 ASP A O 1
ATOM 606 N N . VAL A 1 79 ? 106.569 10.037 0.428 1.00 27.06 79 VAL A N 1
ATOM 607 C CA . VAL A 1 79 ? 106.424 11.221 1.280 1.00 25.54 79 VAL A CA 1
ATOM 608 C C . VAL A 1 79 ? 105.755 10.869 2.599 1.00 25.36 79 VAL A C 1
ATOM 609 O O . VAL A 1 79 ? 104.894 9.994 2.649 1.00 23.81 79 VAL A O 1
ATOM 613 N N . VAL A 1 80 ? 106.142 11.570 3.661 1.00 24.03 80 VAL A N 1
ATOM 614 C CA . VAL A 1 80 ? 105.560 11.360 4.983 1.00 25.51 80 VAL A CA 1
ATOM 615 C C . VAL A 1 80 ? 104.810 12.636 5.383 1.00 28.29 80 VAL A C 1
ATOM 616 O O . VAL A 1 80 ? 105.322 13.745 5.211 1.00 25.26 80 VAL A O 1
ATOM 620 N N . PHE A 1 81 ? 103.590 12.469 5.883 1.00 28.03 81 PHE A N 1
ATOM 621 C CA . PHE A 1 81 ? 102.781 13.597 6.327 1.00 30.14 81 PHE A CA 1
ATOM 622 C C . PHE A 1 81 ? 102.686 13.484 7.846 1.00 29.87 81 PHE A C 1
ATOM 623 O O . PHE A 1 81 ? 101.857 12.749 8.379 1.00 29.18 81 PHE A O 1
ATOM 631 N N . PRO A 1 82 ? 103.560 14.197 8.566 1.00 30.08 82 PRO A N 1
ATOM 632 C CA . PRO A 1 82 ? 103.514 14.130 10.026 1.00 30.56 82 PRO A CA 1
ATOM 633 C C . PRO A 1 82 ? 102.454 15.103 10.543 1.00 31.21 82 PRO A C 1
ATOM 634 O O . PRO A 1 82 ? 102.757 16.247 10.865 1.00 30.65 82 PRO A O 1
ATOM 638 N N . LEU A 1 83 ? 101.209 14.641 10.608 1.00 30.21 83 LEU A N 1
ATOM 639 C CA . LEU A 1 83 ? 100.110 15.476 11.075 1.00 31.36 83 LEU A CA 1
ATOM 640 C C . LEU A 1 83 ? 100.026 15.402 12.599 1.00 30.93 83 LEU A C 1
ATOM 641 O O . LEU A 1 83 ? 99.078 14.852 13.163 1.00 30.97 83 LEU A O 1
ATOM 646 N N . LEU A 1 84 ? 101.045 15.962 13.245 1.00 30.87 84 LEU A N 1
ATOM 647 C CA . LEU A 1 84 ? 101.172 15.994 14.698 1.00 29.37 84 LEU A CA 1
ATOM 648 C C . LEU A 1 84 ? 101.230 17.464 15.120 1.00 32.13 84 LEU A C 1
ATOM 649 O O . LEU A 1 84 ? 101.818 18.278 14.413 1.00 31.73 84 LEU A O 1
ATOM 654 N N . HIS A 1 85 ? 100.646 17.789 16.271 1.00 30.49 85 HIS A N 1
ATOM 655 C CA . HIS A 1 85 ? 100.610 19.174 16.743 1.00 32.04 85 HIS A CA 1
ATOM 656 C C . HIS A 1 85 ? 101.457 19.458 17.982 1.00 32.40 85 HIS A C 1
ATOM 657 O O . HIS A 1 85 ? 101.649 18.594 18.849 1.00 30.93 85 HIS A O 1
ATOM 664 N N . GLY A 1 86 ? 101.952 20.691 18.053 1.00 31.95 86 GLY A N 1
ATOM 665 C CA . GLY A 1 86 ? 102.750 21.133 19.182 1.00 33.08 86 GLY A CA 1
ATOM 666 C C . GLY A 1 86 ? 104.050 20.406 19.460 1.00 32.61 86 GLY A C 1
ATOM 667 O O . GLY A 1 86 ? 104.800 20.036 18.549 1.00 31.78 86 GLY A O 1
ATOM 668 N N . ARG A 1 87 ? 104.314 20.224 20.748 1.00 31.41 87 ARG A N 1
ATOM 669 C CA . ARG A 1 87 ? 105.508 19.553 21.225 1.00 33.82 87 ARG A CA 1
ATOM 670 C C . ARG A 1 87 ? 105.590 18.182 20.557 1.00 32.25 87 ARG A C 1
ATOM 671 O O . ARG A 1 87 ? 104.593 17.465 20.510 1.00 31.64 87 ARG A O 1
ATOM 679 N N . PHE A 1 88 ? 106.770 17.833 20.047 1.00 30.80 88 PHE A N 1
ATOM 680 C CA . PHE A 1 88 ? 106.983 16.554 19.370 1.00 32.13 88 PHE A CA 1
ATOM 681 C C . PHE A 1 88 ? 106.069 16.382 18.166 1.00 32.57 88 PHE A C 1
ATOM 682 O O . PHE A 1 88 ? 105.591 15.275 17.872 1.00 33.22 88 PHE A O 1
ATOM 690 N N . GLY A 1 89 ? 105.839 17.488 17.467 1.00 30.08 89 GLY A N 1
ATOM 691 C CA . GLY A 1 89 ? 104.986 17.470 16.294 1.00 30.70 89 GLY A CA 1
ATOM 692 C C . GLY A 1 89 ? 105.328 18.607 15.351 1.00 30.44 89 GLY A C 1
ATOM 693 O O . GLY A 1 89 ? 105.667 18.373 14.198 1.00 30.83 89 GLY A O 1
ATOM 694 N N . GLU A 1 90 ? 105.235 19.840 15.845 1.00 30.73 90 GLU A N 1
ATOM 695 C CA . GLU A 1 90 ? 105.532 21.030 15.050 1.00 30.61 90 GLU A CA 1
ATOM 696 C C . GLU A 1 90 ? 106.839 21.685 15.469 1.00 29.55 90 GLU A C 1
ATOM 697 O O . GLU A 1 90 ? 107.195 22.728 14.920 1.00 29.14 90 GLU A O 1
ATOM 703 N N . ASP A 1 91 ? 107.551 21.088 16.422 1.00 27.89 91 ASP A N 1
ATOM 704 C CA . ASP A 1 91 ? 108.779 21.693 16.947 1.00 27.79 91 ASP A CA 1
ATOM 705 C C . ASP A 1 91 ? 110.119 21.327 16.318 1.00 26.78 91 ASP A C 1
ATOM 706 O O . ASP A 1 91 ? 111.170 21.721 16.829 1.00 25.69 91 ASP A O 1
ATOM 711 N N . GLY A 1 92 ? 110.087 20.586 15.217 1.00 22.90 92 GLY A N 1
ATOM 712 C CA . GLY A 1 92 ? 111.316 20.232 14.535 1.00 24.99 92 GLY A CA 1
ATOM 713 C C . GLY A 1 92 ? 111.937 18.905 14.913 1.00 26.25 92 GLY A C 1
ATOM 714 O O . GLY A 1 92 ? 112.847 18.430 14.229 1.00 25.49 92 GLY A O 1
ATOM 715 N N . THR A 1 93 ? 111.451 18.306 15.992 1.00 25.90 93 THR A N 1
ATOM 716 C CA . THR A 1 93 ? 111.993 17.033 16.450 1.00 26.54 93 THR A CA 1
ATOM 717 C C . THR A 1 93 ? 111.713 15.918 15.437 1.00 25.73 93 THR A C 1
ATOM 718 O O . THR A 1 93 ? 112.643 15.263 14.966 1.00 26.76 93 THR A O 1
ATOM 722 N N . VAL A 1 94 ? 110.440 15.713 15.103 1.00 24.91 94 VAL A N 1
ATOM 723 C CA . VAL A 1 94 ? 110.044 14.679 14.139 1.00 26.25 94 VAL A CA 1
ATOM 724 C C . VAL A 1 94 ? 110.632 15.019 12.774 1.00 27.37 94 VAL A C 1
ATOM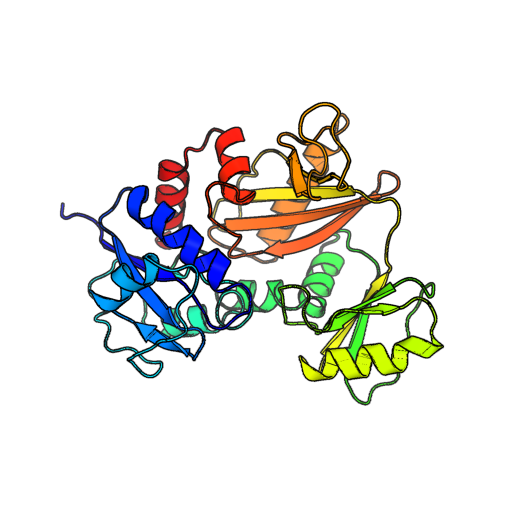 725 O O . VAL A 1 94 ? 111.073 14.144 12.026 1.00 24.40 94 VAL A O 1
ATOM 729 N N . GLN A 1 95 ? 110.634 16.306 12.447 1.00 23.98 95 GLN A N 1
ATOM 730 C CA . GLN A 1 95 ? 111.190 16.727 11.181 1.00 25.68 95 GLN A CA 1
ATOM 731 C C . GLN A 1 95 ? 112.664 16.301 11.111 1.00 24.77 95 GLN A C 1
ATOM 732 O O . GLN A 1 95 ? 113.123 15.781 10.086 1.00 26.56 95 GLN A O 1
ATOM 738 N N . GLY A 1 96 ? 113.391 16.499 12.211 1.00 24.10 96 GLY A N 1
ATOM 739 C CA . GLY A 1 96 ? 114.801 16.139 12.255 1.00 25.66 96 GLY A CA 1
ATOM 740 C C . GLY A 1 96 ? 115.016 14.658 12.008 1.00 26.63 96 GLY A C 1
ATOM 741 O O . GLY A 1 96 ? 115.928 14.254 11.283 1.00 25.29 96 GLY A O 1
ATOM 742 N N . PHE A 1 97 ? 114.165 13.855 12.634 1.00 26.17 97 PHE A N 1
ATOM 743 C CA . PHE A 1 97 ? 114.198 12.406 12.504 1.00 27.08 97 PHE A CA 1
ATOM 744 C C . PHE A 1 97 ? 114.001 12.024 11.036 1.00 27.36 97 PHE A C 1
ATOM 745 O O . PHE A 1 97 ? 114.794 11.271 10.464 1.00 27.89 97 PHE A O 1
ATOM 753 N N . LEU A 1 98 ? 112.949 12.562 10.426 1.00 26.03 98 LEU A N 1
ATOM 754 C CA . LEU A 1 98 ? 112.654 12.275 9.030 1.00 27.51 98 LEU A CA 1
ATOM 755 C C . LEU A 1 98 ? 113.799 12.703 8.112 1.00 27.68 98 LEU A C 1
ATOM 756 O O . LEU A 1 98 ? 114.084 12.034 7.121 1.00 27.20 98 LEU A O 1
ATOM 761 N N . GLU A 1 99 ? 114.463 13.808 8.443 1.00 26.72 99 GLU A N 1
ATOM 762 C CA . GLU A 1 99 ? 115.585 14.278 7.629 1.00 28.66 99 GLU A CA 1
ATOM 763 C C . GLU A 1 99 ? 116.695 13.224 7.653 1.00 28.68 99 GLU A C 1
ATOM 764 O O . GLU A 1 99 ? 117.282 12.905 6.611 1.00 27.87 99 GLU A O 1
ATOM 770 N N . LEU A 1 100 ? 116.980 12.695 8.844 1.00 26.62 100 LEU A N 1
ATOM 771 C CA . LEU A 1 100 ? 118.005 11.666 9.007 1.00 29.10 100 LEU A CA 1
ATOM 772 C C . LEU A 1 100 ? 117.610 10.417 8.227 1.00 27.97 100 LEU A C 1
ATOM 773 O O . LEU A 1 100 ? 118.469 9.640 7.808 1.00 30.67 100 LEU A O 1
ATOM 778 N N . LEU A 1 101 ? 116.308 10.217 8.048 1.00 28.21 101 LEU A N 1
ATOM 779 C CA . LEU A 1 101 ? 115.811 9.063 7.289 1.00 28.60 101 LEU A CA 1
ATOM 780 C C . LEU A 1 101 ? 115.853 9.332 5.781 1.00 29.16 101 LEU A C 1
ATOM 781 O O . LEU A 1 101 ? 115.638 8.428 4.972 1.00 30.02 101 LEU A O 1
ATOM 786 N N . GLY A 1 102 ? 116.126 10.576 5.408 1.00 28.95 102 GLY A N 1
ATOM 787 C CA . GLY A 1 102 ? 116.173 10.928 4.001 1.00 28.07 102 GLY A CA 1
ATOM 788 C C . GLY A 1 102 ? 114.794 10.882 3.364 1.00 29.83 102 GLY A C 1
ATOM 789 O O . GLY A 1 102 ? 114.646 10.670 2.152 1.00 28.88 102 GLY A O 1
ATOM 790 N N . LYS A 1 103 ? 113.764 11.087 4.175 1.00 29.09 103 LYS A N 1
ATOM 791 C CA . LYS A 1 103 ? 112.406 11.044 3.666 1.00 28.58 103 LYS A CA 1
ATOM 792 C C . LYS A 1 103 ? 111.764 12.404 3.459 1.00 28.45 103 LYS A C 1
ATOM 793 O O . LYS A 1 103 ? 111.777 13.248 4.351 1.00 27.54 103 LYS A O 1
ATOM 799 N N . PRO A 1 104 ? 111.220 12.644 2.258 1.00 28.36 104 PRO A N 1
ATOM 800 C CA . PRO A 1 104 ? 110.583 13.949 2.069 1.00 28.52 104 PRO A CA 1
ATOM 801 C C . PRO A 1 104 ? 109.319 13.967 2.927 1.00 28.71 104 PRO A C 1
ATOM 802 O O . PRO A 1 104 ? 108.637 12.943 3.083 1.00 26.44 104 PRO A O 1
ATOM 806 N N . TYR A 1 105 ? 109.013 15.118 3.508 1.00 24.84 105 TYR A N 1
ATOM 807 C CA . TYR A 1 105 ? 107.841 15.205 4.356 1.00 25.96 105 TYR A CA 1
ATOM 808 C C . TYR A 1 105 ? 107.058 16.497 4.160 1.00 25.35 105 TYR A C 1
ATOM 809 O O . TYR A 1 105 ? 107.593 17.496 3.675 1.00 23.33 105 TYR A O 1
ATOM 818 N N . VAL A 1 106 ? 105.786 16.462 4.536 1.00 25.64 106 VAL A N 1
ATOM 819 C CA . VAL A 1 106 ? 104.910 17.623 4.396 1.00 23.28 106 VAL A CA 1
ATOM 820 C C . VAL A 1 106 ? 105.233 18.705 5.409 1.00 23.84 106 VAL A C 1
ATOM 821 O O . VAL A 1 106 ? 105.583 18.414 6.549 1.00 23.37 106 VAL A O 1
ATOM 825 N N . GLY A 1 107 ? 105.132 19.957 4.976 1.00 23.67 107 GLY A N 1
ATOM 826 C CA . GLY A 1 107 ? 105.357 21.065 5.888 1.00 25.27 107 GLY A CA 1
ATOM 827 C C . GLY A 1 107 ? 106.750 21.603 6.126 1.00 23.37 107 GLY A C 1
ATOM 828 O O . GLY A 1 107 ? 107.734 21.237 5.462 1.00 22.05 107 GLY A O 1
ATOM 829 N N . ALA A 1 108 ? 106.818 22.483 7.118 1.00 23.77 108 ALA A N 1
ATOM 830 C CA . ALA A 1 108 ? 108.044 23.175 7.479 1.00 26.75 108 ALA A CA 1
ATOM 831 C C . ALA A 1 108 ? 109.212 22.287 7.871 1.00 27.46 108 ALA A C 1
ATOM 832 O O . ALA A 1 108 ? 109.035 21.236 8.504 1.00 27.29 108 ALA A O 1
ATOM 834 N N . GLY A 1 109 ? 110.406 22.744 7.499 1.00 27.11 109 GLY A N 1
ATOM 835 C CA . GLY A 1 109 ? 111.629 22.028 7.814 1.00 28.53 109 GLY A CA 1
ATOM 836 C C . GLY A 1 109 ? 111.969 22.159 9.288 1.00 26.63 109 GLY A C 1
ATOM 837 O O . GLY A 1 109 ? 111.177 22.682 10.073 1.00 26.47 109 GLY A O 1
ATOM 838 N N . VAL A 1 110 ? 113.155 21.704 9.674 1.00 24.62 110 VAL A N 1
ATOM 839 C CA . VAL A 1 110 ? 113.545 21.771 11.075 1.00 25.19 110 VAL A CA 1
ATOM 840 C C . VAL A 1 110 ? 113.645 23.181 11.636 1.00 24.84 110 VAL A C 1
ATOM 841 O O . VAL A 1 110 ? 113.043 23.480 12.661 1.00 22.98 110 VAL A O 1
ATOM 845 N N . ALA A 1 111 ? 114.395 24.044 10.960 1.00 23.01 111 ALA A N 1
ATOM 846 C CA . ALA A 1 111 ? 114.578 25.417 11.436 1.00 24.32 111 ALA A CA 1
ATOM 847 C C . ALA A 1 111 ? 113.271 26.170 11.598 1.00 24.42 111 ALA A C 1
ATOM 848 O O . ALA A 1 111 ? 112.994 26.735 12.664 1.00 27.25 111 ALA A O 1
ATOM 850 N N . ALA A 1 112 ? 112.468 26.188 10.540 1.00 23.76 112 ALA A N 1
ATOM 851 C CA . ALA A 1 112 ? 111.193 26.897 10.570 1.00 25.19 112 ALA A CA 1
ATOM 852 C C . ALA A 1 112 ? 110.240 26.330 11.616 1.00 26.16 112 ALA A C 1
ATOM 853 O O . ALA A 1 112 ? 109.519 27.076 12.292 1.00 24.63 112 ALA A O 1
ATOM 855 N N . SER A 1 113 ? 110.225 25.009 11.754 1.00 23.67 113 SER A N 1
ATOM 856 C CA . SER A 1 113 ? 109.334 24.396 12.734 1.00 23.87 113 SER A CA 1
ATOM 857 C C . SER A 1 113 ? 109.703 24.803 14.156 1.00 23.63 113 SER A C 1
ATOM 858 O O . SER A 1 113 ? 108.851 25.250 14.922 1.00 23.14 113 SER A O 1
ATOM 861 N N . ALA A 1 114 ? 110.975 24.649 14.509 1.00 23.83 114 ALA A N 1
ATOM 862 C CA . ALA A 1 114 ? 111.425 25.004 15.844 1.00 24.95 114 ALA A CA 1
ATOM 863 C C . ALA A 1 114 ? 111.204 26.487 16.124 1.00 25.23 114 ALA A C 1
ATOM 864 O O . ALA A 1 114 ? 110.769 26.868 17.211 1.00 24.93 114 ALA A O 1
ATOM 866 N N . LEU A 1 115 ? 111.501 27.323 15.136 1.00 24.33 115 LEU A N 1
ATOM 867 C CA . LEU A 1 115 ? 111.351 28.764 15.304 1.00 26.69 115 LEU A CA 1
ATOM 868 C C . LEU A 1 115 ? 109.902 29.155 15.564 1.00 26.97 115 LEU A C 1
ATOM 869 O O . LEU A 1 115 ? 109.594 29.837 16.546 1.00 26.77 115 LEU A O 1
ATOM 874 N N . CYS A 1 116 ? 109.006 28.706 14.694 1.00 25.88 116 CYS A N 1
ATOM 875 C CA . CYS A 1 116 ? 107.601 29.044 14.832 1.00 28.00 116 CYS A CA 1
ATOM 876 C C . CYS A 1 116 ? 106.982 28.582 16.146 1.00 30.26 116 CYS A C 1
ATOM 877 O O . CYS A 1 116 ? 105.984 29.154 16.596 1.00 30.09 116 CYS A O 1
ATOM 880 N N . MET A 1 117 ? 107.570 27.562 16.769 1.00 28.58 117 MET A N 1
ATOM 881 C CA . MET A 1 117 ? 107.055 27.074 18.041 1.00 29.76 117 MET A CA 1
ATOM 882 C C . MET A 1 117 ? 107.618 27.854 19.231 1.00 29.41 117 MET A C 1
ATOM 883 O O . MET A 1 117 ? 107.123 27.720 20.347 1.00 31.57 117 MET A O 1
ATOM 888 N N . ASP A 1 118 ? 108.647 28.667 19.004 1.00 27.07 118 ASP A N 1
ATOM 889 C CA . ASP A 1 118 ? 109.210 29.460 20.090 1.00 28.55 118 ASP A CA 1
ATOM 890 C C . ASP A 1 118 ? 108.606 30.849 19.968 1.00 28.34 118 ASP A C 1
ATOM 891 O O . ASP A 1 118 ? 108.880 31.567 19.010 1.00 29.02 118 ASP A O 1
ATOM 896 N N . LYS A 1 119 ? 107.773 31.215 20.935 1.00 28.81 119 LYS A N 1
ATOM 897 C CA . LYS A 1 119 ? 107.100 32.510 20.928 1.00 30.75 119 LYS A CA 1
ATOM 898 C C . LYS A 1 119 ? 108.061 33.691 20.997 1.00 30.29 119 LYS A C 1
ATOM 899 O O . LYS A 1 119 ? 107.771 34.767 20.484 1.00 32.11 119 LYS A O 1
ATOM 905 N N . ASP A 1 120 ? 109.195 33.492 21.646 1.00 30.64 120 ASP A N 1
ATOM 906 C CA . ASP A 1 120 ? 110.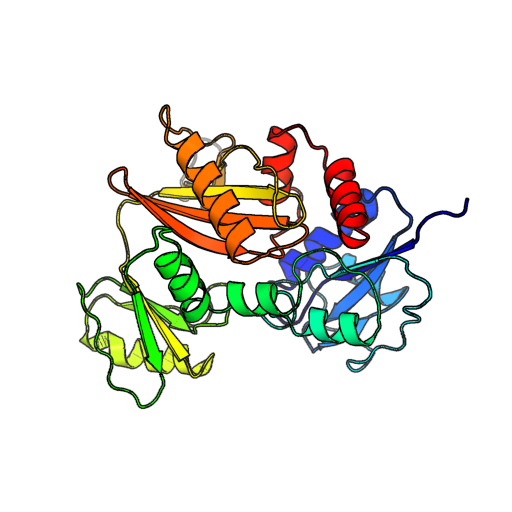176 34.553 21.772 1.00 31.21 120 ASP A CA 1
ATOM 907 C C . ASP A 1 120 ? 110.998 34.743 20.496 1.00 30.40 120 ASP A C 1
ATOM 908 O O . ASP A 1 120 ? 110.993 35.819 19.893 1.00 29.71 120 ASP A O 1
ATOM 913 N N . LEU A 1 121 ? 111.690 33.691 20.080 1.00 27.68 121 LEU A N 1
ATOM 914 C CA . LEU A 1 121 ? 112.528 33.770 18.890 1.00 28.84 121 LEU A CA 1
ATOM 915 C C . LEU A 1 121 ? 111.762 34.145 17.632 1.00 28.23 121 LEU A C 1
ATOM 916 O O . LEU A 1 121 ? 112.246 34.935 16.823 1.00 27.10 121 LEU A O 1
ATOM 921 N N . SER A 1 122 ? 110.567 33.592 17.458 1.00 27.58 122 SER A N 1
ATOM 922 C CA . SER A 1 122 ? 109.782 33.909 16.268 1.00 28.27 122 SER A CA 1
ATOM 923 C C . SER A 1 122 ? 109.447 35.403 16.210 1.00 28.21 122 SER A C 1
ATOM 924 O O . SER A 1 122 ? 109.548 36.034 15.160 1.00 26.67 122 SER A O 1
ATOM 927 N N . LYS A 1 123 ? 109.042 35.957 17.344 1.00 27.70 123 LYS A N 1
ATOM 928 C CA . LYS A 1 123 ? 108.703 37.376 17.414 1.00 28.03 123 LYS A CA 1
ATOM 929 C C . LYS A 1 123 ? 109.913 38.271 17.144 1.00 27.19 123 LYS A C 1
ATOM 930 O O . LYS A 1 123 ? 109.784 39.329 16.519 1.00 28.42 123 LYS A O 1
ATOM 936 N N . ARG A 1 124 ? 111.088 37.853 17.610 1.00 26.96 124 ARG A N 1
ATOM 937 C CA . ARG A 1 124 ? 112.303 38.635 17.384 1.00 26.35 124 ARG A CA 1
ATOM 938 C C . ARG A 1 124 ? 112.606 38.730 15.894 1.00 27.32 124 ARG A C 1
ATOM 939 O O . ARG A 1 124 ? 112.989 39.791 15.379 1.00 26.06 124 ARG A O 1
ATOM 947 N N . VAL A 1 125 ? 112.455 37.608 15.200 1.00 24.44 125 VAL A N 1
ATOM 948 C CA . VAL A 1 125 ? 112.718 37.579 13.768 1.00 23.34 125 VAL A CA 1
ATOM 949 C C . VAL A 1 125 ? 111.696 38.426 13.032 1.00 24.99 125 VAL A C 1
ATOM 950 O O . VAL A 1 125 ? 112.046 39.194 12.135 1.00 24.50 125 VAL A O 1
ATOM 954 N N . LEU A 1 126 ? 110.430 38.283 13.415 1.00 23.96 126 LEU A N 1
ATOM 955 C CA . LEU A 1 126 ? 109.355 39.027 12.775 1.00 26.13 126 LEU A CA 1
ATOM 956 C C . LEU A 1 126 ? 109.489 40.533 12.998 1.00 27.55 126 LEU A C 1
ATOM 957 O O . LEU A 1 126 ? 109.281 41.320 12.074 1.00 27.46 126 LEU A O 1
ATOM 962 N N . ALA A 1 127 ? 109.835 40.922 14.220 1.00 27.52 127 ALA A N 1
ATOM 963 C CA . ALA A 1 127 ? 109.994 42.339 14.545 1.00 29.25 127 ALA A CA 1
ATOM 964 C C . ALA A 1 127 ? 111.164 42.893 13.753 1.00 30.10 127 ALA A C 1
ATOM 965 O O . ALA A 1 127 ? 111.119 44.020 13.260 1.00 31.85 127 ALA A O 1
ATOM 967 N N . GLN A 1 128 ? 112.212 42.090 13.630 1.00 28.85 128 GLN A N 1
ATOM 968 C CA . GLN A 1 128 ? 113.390 42.471 12.867 1.00 30.71 128 GLN A CA 1
ATOM 969 C C . GLN A 1 128 ? 113.015 42.734 11.413 1.00 31.19 128 GLN A C 1
ATOM 970 O O . GLN A 1 128 ? 113.555 43.643 10.780 1.00 28.85 128 GLN A O 1
ATOM 976 N N . ALA A 1 129 ? 112.110 41.915 10.876 1.00 29.91 129 ALA A N 1
ATOM 977 C CA . ALA A 1 129 ? 111.676 42.059 9.490 1.00 30.60 129 ALA A CA 1
ATOM 978 C C . ALA A 1 129 ? 110.606 43.128 9.283 1.00 30.10 129 ALA A C 1
ATOM 979 O O . ALA A 1 129 ? 110.158 43.330 8.160 1.00 29.05 129 ALA A O 1
ATOM 981 N N . GLY A 1 130 ? 110.191 43.802 10.354 1.00 30.90 130 GLY A N 1
ATOM 982 C CA . GLY A 1 130 ? 109.173 44.836 10.221 1.00 31.11 130 GLY A CA 1
ATOM 983 C C . GLY A 1 130 ? 107.722 44.386 10.365 1.00 31.44 130 GLY A C 1
ATOM 984 O O . GLY A 1 130 ? 106.795 45.164 10.126 1.00 29.94 130 GLY A O 1
ATOM 985 N N . VAL A 1 131 ? 107.507 43.135 10.757 1.00 30.08 131 VAL A N 1
ATOM 986 C CA . VAL A 1 131 ? 106.151 42.624 10.923 1.00 29.85 131 VAL A CA 1
ATOM 987 C C . VAL A 1 131 ? 105.639 42.979 12.319 1.00 30.87 131 VAL A C 1
ATOM 988 O O . VAL A 1 131 ? 106.294 42.703 13.327 1.00 31.72 131 VAL A O 1
ATOM 992 N N . PRO A 1 132 ? 104.450 43.592 12.402 1.00 32.28 132 PRO A N 1
ATOM 993 C CA . PRO A 1 132 ? 103.909 43.961 13.712 1.00 33.91 132 PRO A CA 1
ATOM 994 C C . PRO A 1 132 ? 103.508 42.770 14.578 1.00 34.54 132 PRO A C 1
ATOM 995 O O . PRO A 1 132 ? 102.854 41.841 14.104 1.00 35.15 132 PRO A O 1
ATOM 999 N N . VAL A 1 133 ? 103.913 42.805 15.843 1.00 34.50 133 VAL A N 1
ATOM 1000 C CA . VAL A 1 133 ? 103.582 41.759 16.806 1.00 36.39 133 VAL A CA 1
ATOM 1001 C C . VAL A 1 133 ? 103.260 42.484 18.112 1.00 36.63 133 VAL A C 1
ATOM 1002 O O . VAL A 1 133 ? 103.668 43.631 18.287 1.00 36.67 133 VAL A O 1
ATOM 1006 N N . VAL A 1 134 ? 102.527 41.852 19.024 1.00 37.82 134 VAL A N 1
ATOM 1007 C CA . VAL A 1 134 ? 102.199 42.536 20.277 1.00 39.56 134 VAL A CA 1
ATOM 1008 C C . VAL A 1 134 ? 103.426 42.687 21.166 1.00 40.56 134 VAL A C 1
ATOM 1009 O O . VAL A 1 134 ? 104.230 41.762 21.287 1.00 41.78 134 VAL A O 1
ATOM 1013 N N . PRO A 1 135 ? 103.594 43.862 21.797 1.00 40.91 135 PRO A N 1
ATOM 1014 C CA . PRO A 1 135 ? 104.750 44.078 22.672 1.00 39.73 135 PRO A CA 1
ATOM 1015 C C . PRO A 1 135 ? 104.921 42.927 23.646 1.00 38.39 135 PRO A C 1
ATOM 1016 O O . PRO A 1 135 ? 103.961 42.478 24.279 1.00 38.86 135 PRO A O 1
ATOM 1020 N N . TRP A 1 136 ? 106.149 42.436 23.752 1.00 37.28 136 TRP A N 1
ATOM 1021 C CA . TRP A 1 136 ? 106.431 41.310 24.626 1.00 36.34 136 TRP A CA 1
ATOM 1022 C C . TRP A 1 136 ? 107.844 41.402 25.176 1.00 35.00 136 TRP A C 1
ATOM 1023 O O . TRP A 1 136 ? 108.636 42.251 24.766 1.00 34.46 136 TRP A O 1
ATOM 1034 N N . VAL A 1 137 ? 108.142 40.506 26.104 1.00 35.01 137 VAL A N 1
ATOM 1035 C CA . VAL A 1 137 ? 109.459 40.418 26.705 1.00 36.63 137 VAL A CA 1
ATOM 1036 C C . VAL A 1 137 ? 109.639 38.966 27.141 1.00 35.69 137 VAL A C 1
ATOM 1037 O O . VAL A 1 137 ? 108.691 38.327 27.597 1.00 36.32 137 VAL A O 1
ATOM 1041 N N . ALA A 1 138 ? 110.843 38.436 26.969 1.00 33.58 138 ALA A N 1
ATOM 1042 C CA . ALA A 1 138 ? 111.119 37.070 27.387 1.00 34.82 138 ALA A CA 1
ATOM 1043 C C . ALA A 1 138 ? 111.689 37.116 28.804 1.00 34.31 138 ALA A C 1
ATOM 1044 O O . ALA A 1 138 ? 112.424 38.045 29.156 1.00 34.34 138 ALA A O 1
ATOM 1046 N N . VAL A 1 139 ? 111.327 36.128 29.614 1.00 33.32 139 VAL A N 1
ATOM 1047 C CA . VAL A 1 139 ? 111.807 36.027 30.986 1.00 33.26 139 VAL A CA 1
ATOM 1048 C C . VAL A 1 139 ? 112.252 34.591 31.242 1.00 34.76 139 VAL A C 1
ATOM 1049 O O . VAL A 1 139 ? 111.494 33.646 31.003 1.00 34.68 139 VAL A O 1
ATOM 1053 N N . ARG A 1 140 ? 113.479 34.430 31.725 1.00 35.37 140 ARG A N 1
ATOM 1054 C CA . ARG A 1 140 ? 114.013 33.103 32.013 1.00 38.32 140 ARG A CA 1
ATOM 1055 C C . ARG A 1 140 ? 114.067 32.861 33.511 1.00 39.49 140 ARG A C 1
ATOM 1056 O O . ARG A 1 140 ? 114.289 33.791 34.290 1.00 38.85 140 ARG A O 1
ATOM 1064 N N . LYS A 1 141 ? 113.865 31.610 33.913 1.00 40.19 141 LYS A N 1
ATOM 1065 C CA . LYS A 1 141 ? 113.896 31.260 35.325 1.00 41.55 141 LYS A CA 1
ATOM 1066 C C . LYS A 1 141 ? 115.172 31.785 35.968 1.00 41.92 141 LYS A C 1
ATOM 1067 O O . LYS A 1 141 ? 116.260 31.656 35.405 1.00 42.07 141 LYS A O 1
ATOM 1073 N N . GLY A 1 142 ? 115.019 32.389 37.143 1.00 42.54 142 GLY A N 1
ATOM 1074 C CA . GLY A 1 142 ? 116.149 32.942 37.868 1.00 44.23 142 GLY A CA 1
ATOM 1075 C C . GLY A 1 142 ? 116.397 34.399 37.526 1.00 44.55 142 GLY A C 1
ATOM 1076 O O . GLY A 1 142 ? 117.047 35.131 38.271 1.00 43.22 142 GLY A O 1
ATOM 1077 N N . GLU A 1 143 ? 115.858 34.821 36.393 1.00 45.87 143 GLU A N 1
ATOM 1078 C CA . GLU A 1 143 ? 116.029 36.183 35.915 1.00 48.37 143 GLU A CA 1
ATOM 1079 C C . GLU A 1 143 ? 114.924 37.122 36.396 1.00 50.60 143 GLU A C 1
ATOM 1080 O O . GLU A 1 143 ? 113.753 36.749 36.437 1.00 50.54 143 GLU A O 1
ATOM 1086 N N . PRO A 1 144 ? 115.288 38.352 36.791 1.00 52.35 144 PRO A N 1
ATOM 1087 C CA . PRO A 1 144 ? 114.286 39.313 37.260 1.00 54.48 144 PRO A CA 1
ATOM 1088 C C . PRO A 1 144 ? 113.456 39.846 36.096 1.00 55.64 144 PRO A C 1
ATOM 1089 O O . PRO A 1 144 ? 113.997 40.405 35.141 1.00 57.16 144 PRO A O 1
ATOM 1093 N N . PRO A 1 145 ? 112.128 39.679 36.161 1.00 56.51 145 PRO A N 1
ATOM 1094 C CA . PRO A 1 145 ? 111.243 40.157 35.094 1.00 57.60 145 PRO A CA 1
ATOM 1095 C C . PRO A 1 145 ? 111.242 41.678 34.996 1.00 58.30 145 PRO A C 1
ATOM 1096 O O . PRO A 1 145 ? 111.203 42.370 36.013 1.00 58.61 145 PRO A O 1
ATOM 1100 N N . VAL A 1 146 ? 111.289 42.194 33.773 1.00 58.56 146 VAL A N 1
ATOM 1101 C CA . VAL A 1 146 ? 111.291 43.636 33.563 1.00 60.08 146 VAL A CA 1
ATOM 1102 C C . VAL A 1 146 ? 110.280 44.006 32.479 1.00 60.21 146 VAL A C 1
ATOM 1103 O O . VAL A 1 146 ? 110.643 44.507 31.413 1.00 60.34 146 VAL A O 1
ATOM 1107 N N . VAL A 1 147 ? 109.006 43.752 32.763 1.00 60.19 147 VAL A N 1
ATOM 1108 C CA . VAL A 1 147 ? 107.930 44.046 31.825 1.00 60.40 147 VAL A CA 1
ATOM 1109 C C . VAL A 1 147 ? 107.821 45.550 31.582 1.00 60.90 147 VAL A C 1
ATOM 1110 O O . VAL A 1 147 ? 107.544 46.319 32.500 1.00 60.39 147 VAL A O 1
ATOM 1114 N N . PRO A 1 148 ? 108.043 45.987 30.334 1.00 61.84 148 PRO A N 1
ATOM 1115 C CA . PRO A 1 148 ? 107.975 47.401 29.964 1.00 62.81 148 PRO A CA 1
ATOM 1116 C C . PRO A 1 148 ? 106.573 47.939 29.686 1.00 64.22 148 PRO A C 1
ATOM 1117 O O . PRO A 1 148 ? 106.426 48.945 28.990 1.00 65.36 148 PRO A O 1
ATOM 1121 N N . PHE A 1 149 ? 105.544 47.283 30.215 1.00 64.95 149 PHE A N 1
ATOM 1122 C CA . PHE A 1 149 ? 104.180 47.756 29.990 1.00 65.86 149 PHE A CA 1
ATOM 1123 C C . PHE A 1 149 ? 103.176 47.439 31.095 1.00 67.23 149 PHE A C 1
ATOM 1124 O O . PHE A 1 149 ? 103.499 46.780 32.086 1.00 67.41 149 PHE A O 1
ATOM 1132 N N . ASP A 1 150 ? 101.955 47.931 30.896 1.00 68.45 150 ASP A N 1
ATOM 1133 C CA . ASP A 1 150 ? 100.834 47.767 31.821 1.00 69.73 150 ASP A CA 1
ATOM 1134 C C . ASP A 1 150 ? 100.696 46.377 32.438 1.00 69.03 150 ASP A C 1
ATOM 1135 O O . ASP A 1 150 ? 101.173 45.391 31.886 1.00 70.38 150 ASP A O 1
ATOM 1140 N N . PRO A 1 151 ? 100.022 46.288 33.597 1.00 68.08 151 PRO A N 1
ATOM 1141 C CA . PRO A 1 151 ? 99.805 45.023 34.308 1.00 66.45 151 PRO A CA 1
ATOM 1142 C C . PRO A 1 151 ? 98.948 43.965 33.607 1.00 64.09 151 PRO A C 1
ATOM 1143 O O . PRO A 1 151 ? 99.190 42.769 33.774 1.00 66.12 151 PRO A O 1
ATOM 1147 N N . PRO A 1 152 ? 97.932 44.374 32.825 1.00 61.08 152 PRO A N 1
ATOM 1148 C CA . PRO A 1 152 ? 97.126 43.338 32.161 1.00 57.23 152 PRO A CA 1
ATOM 1149 C C . PRO A 1 152 ? 97.909 42.659 31.030 1.00 53.76 152 PRO A C 1
ATOM 1150 O O . PRO A 1 152 ? 98.047 43.217 29.940 1.00 53.37 152 PRO A O 1
ATOM 1154 N N . PHE A 1 153 ? 98.422 41.459 31.293 1.00 50.26 153 PHE A N 1
ATOM 1155 C CA . PHE A 1 153 ? 99.200 40.730 30.294 1.00 46.91 153 PHE A CA 1
ATOM 1156 C C . PHE A 1 153 ? 99.200 39.221 30.485 1.00 45.67 153 PHE A C 1
ATOM 1157 O O . PHE A 1 153 ? 98.874 38.716 31.560 1.00 46.11 153 PHE A O 1
ATOM 1165 N N . PHE A 1 154 ? 99.561 38.501 29.427 1.00 42.81 154 PHE A N 1
ATOM 1166 C CA . PHE A 1 154 ? 99.625 37.050 29.488 1.00 41.21 154 PHE A CA 1
ATOM 1167 C C . PHE A 1 154 ? 101.042 36.603 29.819 1.00 40.37 154 PHE A C 1
ATOM 1168 O O . PHE A 1 154 ? 102.014 37.276 29.494 1.00 41.35 154 PHE A O 1
ATOM 1176 N N . VAL A 1 155 ? 101.146 35.459 30.473 1.00 38.92 155 VAL A N 1
ATOM 1177 C CA . VAL A 1 155 ? 102.435 34.882 30.813 1.00 39.53 155 VAL A CA 1
ATOM 1178 C C . VAL A 1 155 ? 102.321 33.445 30.330 1.00 39.02 155 VAL A C 1
ATOM 1179 O O . VAL A 1 155 ? 101.323 32.772 30.587 1.00 39.59 155 VAL A O 1
ATOM 1183 N N . LYS A 1 156 ? 103.320 32.975 29.604 1.00 38.54 156 LYS A N 1
ATOM 1184 C CA . LYS A 1 156 ? 103.243 31.614 29.106 1.00 37.98 156 LYS A CA 1
ATOM 1185 C C . LYS A 1 156 ? 104.601 31.055 28.750 1.00 37.00 156 LYS A C 1
ATOM 1186 O O . LYS A 1 156 ? 105.526 31.803 28.447 1.00 36.97 156 LYS A O 1
ATOM 1192 N N . PRO A 1 157 ? 104.745 29.723 28.810 1.00 35.28 157 PRO A N 1
ATOM 1193 C CA . PRO A 1 157 ? 106.028 29.117 28.465 1.00 35.23 157 PRO A CA 1
ATOM 1194 C C . PRO A 1 157 ? 106.267 29.426 26.988 1.00 33.66 157 PRO A C 1
ATOM 1195 O O . PRO A 1 157 ? 105.325 29.471 26.194 1.00 34.03 157 PRO A O 1
ATOM 1199 N N . ALA A 1 158 ? 107.523 29.653 26.630 1.00 32.71 158 ALA A N 1
ATOM 1200 C CA . ALA A 1 158 ? 107.875 30.017 25.272 1.00 33.35 158 ALA A CA 1
ATOM 1201 C C . ALA A 1 158 ? 107.683 28.964 24.185 1.00 35.05 158 ALA A C 1
ATOM 1202 O O . ALA A 1 158 ? 107.260 29.298 23.083 1.00 33.01 158 ALA A O 1
ATOM 1204 N N . ASN A 1 159 ? 107.966 27.699 24.481 1.00 36.53 159 ASN A N 1
ATOM 1205 C CA . ASN A 1 159 ? 107.861 26.678 23.440 1.00 40.60 159 ASN A CA 1
ATOM 1206 C C . ASN A 1 159 ? 106.773 25.614 23.522 1.00 41.67 159 ASN A C 1
ATOM 1207 O O . ASN A 1 159 ? 106.947 24.508 23.009 1.00 41.53 159 ASN A O 1
ATOM 1212 N N . THR A 1 160 ? 105.642 25.946 24.126 1.00 44.16 160 THR A N 1
ATOM 1213 C CA . THR A 1 160 ? 104.549 24.986 24.253 1.00 46.87 160 THR A CA 1
ATOM 1214 C C . THR A 1 160 ? 103.298 25.423 23.497 1.00 48.23 160 THR A C 1
ATOM 1215 O O . THR A 1 160 ? 103.261 26.494 22.894 1.00 48.03 160 THR A O 1
ATOM 1219 N N . GLY A 1 161 ? 102.269 24.585 23.539 1.00 50.33 161 GLY A N 1
ATOM 1220 C CA . GLY A 1 161 ? 101.026 24.908 22.863 1.00 53.04 161 GLY A CA 1
ATOM 1221 C C . GLY A 1 161 ? 99.818 24.511 23.688 1.00 54.54 161 GLY A C 1
ATOM 1222 O O . GLY A 1 161 ? 99.946 24.200 24.872 1.00 55.06 161 GLY A O 1
ATOM 1223 N N . SER A 1 162 ? 98.642 24.538 23.068 1.00 56.21 162 SER A N 1
ATOM 1224 C CA . SER A 1 162 ? 97.401 24.158 23.739 1.00 57.79 162 SER A CA 1
ATOM 1225 C C . SER A 1 162 ? 97.055 25.013 24.959 1.00 57.30 162 SER A C 1
ATOM 1226 O O . SER A 1 162 ? 96.172 24.659 25.741 1.00 57.92 162 SER A O 1
ATOM 1229 N N . SER A 1 163 ? 97.749 26.133 25.124 1.00 56.96 163 SER A N 1
ATOM 1230 C CA . SER A 1 163 ? 97.496 27.026 26.253 1.00 56.39 163 SER A CA 1
ATOM 1231 C C . SER A 1 163 ? 97.812 26.419 27.617 1.00 54.38 163 SER A C 1
ATOM 1232 O O . SER A 1 163 ? 97.208 26.787 28.623 1.00 53.86 163 SER A O 1
ATOM 1235 N N . VAL A 1 164 ? 98.760 25.492 27.658 1.00 53.07 164 VAL A N 1
ATOM 1236 C CA . VAL A 1 164 ? 99.140 24.881 28.925 1.00 51.36 164 VAL A CA 1
ATOM 1237 C C . VAL A 1 164 ? 100.107 25.803 29.664 1.00 50.27 164 VAL A C 1
ATOM 1238 O O . VAL A 1 164 ? 100.978 26.418 29.055 1.00 48.92 164 VAL A O 1
ATOM 1242 N N . GLY A 1 165 ? 99.938 25.905 30.977 1.00 49.38 165 GLY A N 1
ATOM 1243 C CA . GLY A 1 165 ? 100.812 26.744 31.778 1.00 47.71 165 GLY A CA 1
ATOM 1244 C C . GLY A 1 165 ? 100.629 28.237 31.581 1.00 46.69 165 GLY A C 1
ATOM 1245 O O . GLY A 1 165 ? 101.428 29.027 32.081 1.00 46.04 165 GLY A O 1
ATOM 1246 N N . ILE A 1 166 ? 99.583 28.631 30.863 1.00 45.70 166 ILE A N 1
ATOM 1247 C CA . ILE A 1 166 ? 99.330 30.049 30.620 1.00 45.99 166 ILE A CA 1
ATOM 1248 C C . ILE A 1 166 ? 98.498 30.703 31.719 1.00 46.01 166 ILE A C 1
ATOM 1249 O O . ILE A 1 166 ? 97.597 30.086 32.283 1.00 46.85 166 ILE A O 1
ATOM 1254 N N . SER A 1 167 ? 98.810 31.961 32.017 1.00 46.19 167 SER A N 1
ATOM 1255 C CA . SER A 1 167 ? 98.088 32.716 33.033 1.00 46.38 167 SER A CA 1
ATOM 1256 C C . SER A 1 167 ? 97.859 34.146 32.547 1.00 46.95 167 SER A C 1
ATOM 1257 O O . SER A 1 167 ? 98.669 34.692 31.801 1.00 47.16 167 SER A O 1
ATOM 1260 N N . ARG A 1 168 ? 96.741 34.738 32.952 1.00 47.76 168 ARG A N 1
ATOM 1261 C CA . ARG A 1 168 ? 96.427 36.114 32.581 1.00 48.83 168 ARG A CA 1
ATOM 1262 C C . ARG A 1 168 ? 96.612 36.896 33.870 1.00 50.34 168 ARG A C 1
ATOM 1263 O O . ARG A 1 168 ? 95.769 36.842 34.762 1.00 51.06 168 ARG A O 1
ATOM 1271 N N . VAL A 1 169 ? 97.733 37.600 33.972 1.00 52.75 169 VAL A N 1
ATOM 1272 C CA . VAL A 1 169 ? 98.056 38.368 35.168 1.00 54.26 169 VAL A CA 1
ATOM 1273 C C . VAL A 1 169 ? 97.278 39.677 35.247 1.00 55.76 169 VAL A C 1
ATOM 1274 O O . VAL A 1 169 ? 97.277 40.472 34.308 1.00 53.70 169 VAL A O 1
ATOM 1278 N N . GLU A 1 170 ? 96.614 39.884 36.381 1.00 58.83 170 GLU A N 1
ATOM 1279 C CA . GLU A 1 170 ? 95.823 41.087 36.608 1.00 62.55 170 GLU A CA 1
ATOM 1280 C C . GLU A 1 170 ? 96.642 42.124 37.363 1.00 63.86 170 GLU A C 1
ATOM 1281 O O . GLU A 1 170 ? 96.490 43.325 37.144 1.00 63.54 170 GLU A O 1
ATOM 1287 N N . ARG A 1 171 ? 97.508 41.647 38.254 1.00 65.93 171 ARG A N 1
ATOM 1288 C CA . ARG A 1 171 ? 98.349 42.524 39.067 1.00 67.83 171 ARG A CA 1
ATOM 1289 C C . ARG A 1 171 ? 99.746 41.932 39.254 1.00 67.81 171 ARG A C 1
ATOM 1290 O O . ARG A 1 171 ? 99.893 40.725 39.445 1.00 67.50 171 ARG A O 1
ATOM 1298 N N . PHE A 1 172 ? 100.767 42.785 39.209 1.00 68.43 172 PHE A N 1
ATOM 1299 C CA . PHE A 1 172 ? 102.147 42.333 39.368 1.00 68.52 172 PHE A CA 1
ATOM 1300 C C . PHE A 1 172 ? 102.335 41.365 40.531 1.00 68.79 172 PHE A C 1
ATOM 1301 O O . PHE A 1 172 ? 103.206 40.496 40.487 1.00 69.27 172 PHE A O 1
ATOM 1309 N N . GLN A 1 173 ? 101.522 41.513 41.570 1.00 68.51 173 GLN A N 1
ATOM 1310 C CA . GLN A 1 173 ? 101.617 40.631 42.726 1.00 68.72 173 GLN A CA 1
ATOM 1311 C C . GLN A 1 173 ? 101.458 39.173 42.292 1.00 68.00 173 GLN A C 1
ATOM 1312 O O . GLN A 1 173 ? 101.915 38.257 42.978 1.00 67.79 173 GLN A O 1
ATOM 1318 N N . ASP A 1 174 ? 100.815 38.963 41.147 1.00 66.70 174 ASP A N 1
ATOM 1319 C CA . ASP A 1 174 ? 100.582 37.615 40.635 1.00 66.00 174 ASP A CA 1
ATOM 1320 C C . ASP A 1 174 ? 101.642 37.167 39.629 1.00 64.90 174 ASP A C 1
ATOM 1321 O O . ASP A 1 174 ? 101.786 35.973 39.357 1.00 64.19 174 ASP A O 1
ATOM 1326 N N . LEU A 1 175 ? 102.376 38.130 39.076 1.00 63.91 175 LEU A N 1
ATOM 1327 C CA . LEU A 1 175 ? 103.418 37.841 38.094 1.00 62.61 175 LEU A CA 1
ATOM 1328 C C . LEU A 1 175 ? 104.332 36.707 38.563 1.00 61.96 175 LEU A C 1
ATOM 1329 O O . LEU A 1 175 ? 104.586 35.759 37.819 1.00 61.50 175 LEU A O 1
ATOM 1334 N N . GLU A 1 176 ? 104.809 36.804 39.801 1.00 61.06 176 GLU A N 1
ATOM 1335 C CA . GLU A 1 176 ? 105.693 35.794 40.380 1.00 60.73 176 GLU A CA 1
ATOM 1336 C C . GLU A 1 176 ? 105.149 34.381 40.188 1.00 58.99 176 GLU A C 1
ATOM 1337 O O . GLU A 1 176 ? 105.799 33.525 39.583 1.00 58.70 176 GLU A O 1
ATOM 1343 N N . ALA A 1 177 ? 103.954 34.144 40.722 1.00 55.82 177 ALA A N 1
ATOM 1344 C CA . ALA A 1 177 ? 103.309 32.839 40.633 1.00 52.70 177 ALA A CA 1
ATOM 1345 C C . ALA A 1 177 ? 103.131 32.385 39.189 1.00 50.15 177 ALA A C 1
ATOM 1346 O O . ALA A 1 177 ? 103.307 31.207 38.873 1.00 50.15 177 ALA A O 1
ATOM 1348 N N . ALA A 1 178 ? 102.775 33.324 38.320 1.00 47.10 178 ALA A N 1
ATOM 1349 C CA . ALA A 1 178 ? 102.555 33.030 36.907 1.00 45.56 178 ALA A CA 1
ATOM 1350 C C . ALA A 1 178 ? 103.806 32.468 36.225 1.00 44.29 178 ALA A C 1
ATOM 1351 O O . ALA A 1 178 ? 103.738 31.473 35.494 1.00 42.98 178 ALA A O 1
ATOM 1353 N N . LEU A 1 179 ? 104.946 33.109 36.462 1.00 43.39 179 LEU A N 1
ATOM 1354 C CA . LEU A 1 179 ? 106.200 32.657 35.873 1.00 43.40 179 LEU A CA 1
ATOM 1355 C C . LEU A 1 179 ? 106.561 31.283 36.424 1.00 44.41 179 LEU A C 1
ATOM 1356 O O . LEU A 1 179 ? 106.961 30.391 35.671 1.00 44.51 179 LEU A O 1
ATOM 1361 N N . ALA A 1 180 ? 106.407 31.107 37.735 1.00 45.10 180 ALA A N 1
ATOM 1362 C CA . ALA A 1 180 ? 106.718 29.824 38.364 1.00 46.03 180 ALA A CA 1
ATOM 1363 C C . ALA A 1 180 ? 105.900 28.719 37.707 1.00 45.71 180 ALA A C 1
ATOM 1364 O O . ALA A 1 180 ? 106.373 27.592 37.554 1.00 47.27 180 ALA A O 1
ATOM 1366 N N . LEU A 1 181 ? 104.669 29.046 37.326 1.00 44.92 181 LEU A N 1
ATOM 1367 C CA . LEU A 1 181 ? 103.795 28.077 36.681 1.00 44.63 181 LEU A CA 1
ATOM 1368 C C . LEU A 1 181 ? 104.327 27.766 35.288 1.00 44.66 181 LEU A C 1
ATOM 1369 O O . LEU A 1 181 ? 104.503 26.605 34.925 1.00 44.33 181 LEU A O 1
ATOM 1374 N N . ALA A 1 182 ? 104.580 28.820 34.517 1.00 43.94 182 ALA A N 1
ATOM 1375 C CA . ALA A 1 182 ? 105.104 28.683 33.165 1.00 43.77 182 ALA A CA 1
ATOM 1376 C C . ALA A 1 182 ? 106.419 27.907 33.147 1.00 43.73 182 ALA A C 1
ATOM 1377 O O . ALA A 1 182 ? 106.605 27.008 32.327 1.00 44.10 182 ALA A O 1
ATOM 1379 N N . PHE A 1 183 ? 107.328 28.247 34.056 1.00 43.69 183 PHE A N 1
ATOM 1380 C CA . PHE A 1 183 ? 108.620 27.574 34.110 1.00 45.96 183 PHE A CA 1
ATOM 1381 C C . PHE A 1 183 ? 108.515 26.075 34.357 1.00 47.64 183 PHE A C 1
ATOM 1382 O O . PHE A 1 183 ? 109.493 25.340 34.201 1.00 47.93 183 PHE A O 1
ATOM 1390 N N . ARG A 1 184 ? 107.326 25.618 34.729 1.00 49.34 184 ARG A N 1
ATOM 1391 C CA . ARG A 1 184 ? 107.118 24.202 34.983 1.00 51.53 184 ARG A CA 1
ATOM 1392 C C . ARG A 1 184 ? 107.026 23.478 33.639 1.00 51.42 184 ARG A C 1
ATOM 1393 O O . ARG A 1 184 ? 107.118 22.253 33.572 1.00 51.45 184 ARG A O 1
ATOM 1401 N N . TYR A 1 185 ? 106.869 24.252 32.567 1.00 50.16 185 TYR A N 1
ATOM 1402 C CA . TYR A 1 185 ? 106.745 23.700 31.219 1.00 49.08 185 TYR A CA 1
ATOM 1403 C C . TYR A 1 185 ? 107.878 24.104 30.278 1.00 47.30 185 TYR A C 1
ATOM 1404 O O . TYR A 1 185 ? 108.076 23.475 29.238 1.00 45.70 185 TYR A O 1
ATOM 1413 N N . ASP A 1 186 ? 108.602 25.162 30.641 1.00 45.14 186 ASP A N 1
ATOM 1414 C CA . ASP A 1 186 ? 109.718 25.668 29.845 1.00 42.64 186 ASP A CA 1
ATOM 1415 C C . ASP A 1 186 ? 110.515 26.676 30.671 1.00 41.98 186 ASP A C 1
ATOM 1416 O O . ASP A 1 186 ? 109.940 27.585 31.270 1.00 41.75 186 ASP A O 1
ATOM 1421 N N . GLU A 1 187 ? 111.836 26.517 30.696 1.00 41.36 187 GLU A N 1
ATOM 1422 C CA . GLU A 1 187 ? 112.700 27.419 31.456 1.00 41.48 187 GLU A CA 1
ATOM 1423 C C . GLU A 1 187 ? 112.631 28.846 30.915 1.00 39.21 187 GLU A C 1
ATOM 1424 O O . GLU A 1 187 ? 113.163 29.774 31.523 1.00 38.62 187 GLU A O 1
ATOM 1430 N N . LYS A 1 188 ? 111.992 29.017 29.762 1.00 37.06 188 LYS A N 1
ATOM 1431 C CA . LYS A 1 188 ? 111.841 30.347 29.185 1.00 36.25 188 LYS A CA 1
ATOM 1432 C C . LYS A 1 188 ? 110.360 30.636 29.022 1.00 33.36 188 LYS A C 1
ATOM 1433 O O . LYS A 1 188 ? 109.607 29.798 28.536 1.00 32.83 188 LYS A O 1
ATOM 1439 N N . ALA A 1 189 ? 109.950 31.827 29.434 1.00 31.88 189 ALA A N 1
ATOM 1440 C CA . ALA A 1 189 ? 108.557 32.234 29.334 1.00 31.25 189 ALA A CA 1
ATOM 1441 C C . ALA A 1 189 ? 108.494 33.556 28.609 1.00 30.59 189 ALA A C 1
ATOM 1442 O O . ALA A 1 189 ? 109.514 34.215 28.434 1.00 31.10 189 ALA A O 1
ATOM 1444 N N . VAL A 1 190 ? 107.300 33.930 28.164 1.00 30.30 190 VAL A N 1
ATOM 1445 C CA . VAL A 1 190 ? 107.120 35.216 27.508 1.00 30.51 190 VAL A CA 1
ATOM 1446 C C . VAL A 1 190 ? 105.950 35.909 28.179 1.00 31.85 190 VAL A C 1
ATOM 1447 O O . VAL A 1 190 ? 105.003 35.255 28.615 1.00 32.70 190 VAL A O 1
ATOM 1451 N N . VAL A 1 191 ? 106.036 37.229 28.277 1.00 32.44 191 VAL A N 1
ATOM 1452 C CA . VAL A 1 191 ? 104.983 38.040 28.869 1.00 31.94 191 VAL A CA 1
ATOM 1453 C C . VAL A 1 191 ? 104.489 38.924 27.741 1.00 32.44 191 VAL A C 1
ATOM 1454 O O . VAL A 1 191 ? 105.237 39.765 27.248 1.00 31.36 191 VAL A O 1
ATOM 1458 N N . GLU A 1 192 ? 103.240 38.725 27.325 1.00 34.07 192 GLU A N 1
ATOM 1459 C CA . GLU A 1 192 ? 102.665 39.505 26.231 1.00 37.72 192 GLU A CA 1
ATOM 1460 C C . GLU A 1 192 ? 101.565 40.440 26.725 1.00 37.87 192 GLU A C 1
ATOM 1461 O O . GLU A 1 192 ? 100.765 40.073 27.591 1.00 37.82 192 GLU A O 1
ATOM 1467 N N . LYS A 1 193 ? 101.525 41.644 26.167 1.00 39.75 193 LYS A N 1
ATOM 1468 C CA . LYS A 1 193 ? 100.509 42.621 26.540 1.00 43.12 193 LYS A CA 1
ATOM 1469 C C . LYS A 1 193 ? 99.147 42.143 26.047 1.00 44.76 193 LYS A C 1
ATOM 1470 O O . LYS A 1 193 ? 98.974 41.888 24.855 1.00 45.40 193 LYS A O 1
ATOM 1476 N N . ALA A 1 194 ? 98.187 42.021 26.961 1.00 46.48 194 ALA A N 1
ATOM 1477 C CA . ALA A 1 194 ? 96.839 41.581 26.607 1.00 47.28 194 ALA A CA 1
ATOM 1478 C C . ALA A 1 194 ? 96.047 42.737 26.001 1.00 48.70 194 ALA A C 1
ATOM 1479 O O . ALA A 1 194 ? 95.955 43.815 26.589 1.00 48.77 194 ALA A O 1
ATOM 1481 N N . LEU A 1 195 ? 95.473 42.511 24.824 1.00 48.91 195 LEU A N 1
ATOM 1482 C CA . LEU A 1 195 ? 94.701 43.546 24.144 1.00 49.18 195 LEU A CA 1
ATOM 1483 C C . LEU A 1 195 ? 93.202 43.382 24.389 1.00 49.53 195 LEU A C 1
ATOM 1484 O O . LEU A 1 195 ? 92.726 42.287 24.690 1.00 48.56 195 LEU A O 1
ATOM 1489 N N . SER A 1 196 ? 92.465 44.480 24.264 1.00 49.54 196 SER A N 1
ATOM 1490 C CA . SER A 1 196 ? 91.019 44.464 24.461 1.00 50.41 196 SER A CA 1
ATOM 1491 C C . SER A 1 196 ? 90.424 45.752 23.920 1.00 49.21 196 SER A C 1
ATOM 1492 O O . SER A 1 196 ? 90.938 46.836 24.191 1.00 50.47 196 SER A O 1
ATOM 1495 N N . PRO A 1 197 ? 89.317 45.659 23.167 1.00 48.90 197 PRO A N 1
ATOM 1496 C CA . PRO A 1 197 ? 88.554 44.466 22.768 1.00 48.53 197 PRO A CA 1
ATOM 1497 C C . PRO A 1 197 ? 89.260 43.384 21.928 1.00 48.68 197 PRO A C 1
ATOM 1498 O O . PRO A 1 197 ? 89.276 42.213 22.309 1.00 50.79 197 PRO A O 1
ATOM 1502 N N . VAL A 1 198 ? 89.804 43.769 20.780 1.00 46.33 198 VAL A N 1
ATOM 1503 C CA . VAL A 1 198 ? 90.510 42.846 19.881 1.00 43.92 198 VAL A CA 1
ATOM 1504 C C . VAL A 1 198 ? 89.688 41.720 19.234 1.00 42.24 198 VAL A C 1
ATOM 1505 O O . VAL A 1 198 ? 88.807 41.121 19.855 1.00 41.57 198 VAL A O 1
ATOM 1509 N N . ARG A 1 199 ? 90.002 41.449 17.970 1.00 37.93 199 ARG A N 1
ATOM 1510 C CA . ARG A 1 199 ? 89.354 40.398 17.195 1.00 36.22 199 ARG A CA 1
ATOM 1511 C C . ARG A 1 199 ? 90.465 39.455 16.715 1.00 35.32 199 ARG A C 1
ATOM 1512 O O . ARG A 1 199 ? 91.621 39.861 16.592 1.00 33.05 199 ARG A O 1
ATOM 1520 N N . GLU A 1 200 ? 90.113 38.201 16.458 1.00 33.30 200 GLU A N 1
ATOM 1521 C CA . GLU A 1 200 ? 91.080 37.214 15.999 1.00 33.08 200 GLU A CA 1
ATOM 1522 C C . GLU A 1 200 ? 90.810 36.850 14.548 1.00 30.91 200 GLU A C 1
ATOM 1523 O O . GLU A 1 200 ? 89.690 36.478 14.196 1.00 31.14 200 GLU A O 1
ATOM 1529 N N . LEU A 1 201 ? 91.834 36.978 13.708 1.00 30.07 201 LEU A N 1
ATOM 1530 C CA . LEU A 1 201 ? 91.722 36.661 12.289 1.00 27.91 201 LEU A CA 1
ATOM 1531 C C . LEU A 1 201 ? 92.744 35.583 11.967 1.00 28.74 201 LEU A C 1
ATOM 1532 O O . LEU A 1 201 ? 93.818 35.533 12.560 1.00 28.84 201 LEU A O 1
ATOM 1537 N N . GLU A 1 202 ? 92.413 34.725 11.018 1.00 27.64 202 GLU A N 1
ATOM 1538 C CA . GLU A 1 202 ? 93.335 33.670 10.639 1.00 28.81 202 GLU A CA 1
ATOM 1539 C C . GLU A 1 202 ? 93.361 33.552 9.135 1.00 27.95 202 GLU A C 1
ATOM 1540 O O . GLU A 1 202 ? 92.322 33.677 8.482 1.00 30.20 202 GLU A O 1
ATOM 1546 N N . VAL A 1 203 ? 94.557 33.334 8.591 1.00 26.21 203 VAL A N 1
ATOM 1547 C CA . VAL A 1 203 ? 94.734 33.189 7.155 1.00 27.42 203 VAL A CA 1
ATOM 1548 C C . VAL A 1 203 ? 95.622 31.994 6.869 1.00 26.44 203 VAL A C 1
ATOM 1549 O O . VAL A 1 203 ? 96.588 31.737 7.593 1.00 27.45 203 VAL A O 1
ATOM 1553 N N . GLY A 1 204 ? 95.303 31.273 5.806 1.00 26.33 204 GLY A N 1
ATOM 1554 C CA . GLY A 1 204 ? 96.113 30.129 5.444 1.00 25.83 204 GLY A CA 1
ATOM 1555 C C . GLY A 1 204 ? 97.076 30.460 4.323 1.00 25.97 204 GLY A C 1
ATOM 1556 O O . GLY A 1 204 ? 96.842 31.365 3.520 1.00 26.79 204 GLY A O 1
ATOM 1557 N N . VAL A 1 205 ? 98.192 29.748 4.284 1.00 24.94 205 VAL A N 1
ATOM 1558 C CA . VAL A 1 205 ? 99.168 29.953 3.229 1.00 24.32 205 VAL A CA 1
ATOM 1559 C C . VAL A 1 205 ? 99.521 28.564 2.731 1.00 24.99 205 VAL A C 1
ATOM 1560 O O . VAL A 1 205 ? 99.558 27.607 3.504 1.00 24.36 205 VAL A O 1
ATOM 1564 N N . LEU A 1 206 ? 99.764 28.467 1.435 1.00 23.32 206 LEU A N 1
ATOM 1565 C CA . LEU A 1 206 ? 100.082 27.196 0.804 1.00 24.65 206 LEU A CA 1
ATOM 1566 C C . LEU A 1 206 ? 101.236 27.413 -0.159 1.00 24.38 206 LEU A C 1
ATOM 1567 O O . LEU A 1 206 ? 101.200 28.342 -0.962 1.00 25.29 206 LEU A O 1
ATOM 1572 N N . GLY A 1 207 ? 102.270 26.579 -0.059 1.00 25.31 207 GLY A N 1
ATOM 1573 C CA . GLY A 1 207 ? 103.410 26.707 -0.955 1.00 23.94 207 GLY A CA 1
ATOM 1574 C C . GLY A 1 207 ? 104.759 26.662 -0.259 1.00 24.28 207 GLY A C 1
ATOM 1575 O O . GLY A 1 207 ? 104.843 26.657 0.974 1.00 24.47 207 GLY A O 1
ATOM 1576 N N . ASN A 1 208 ? 105.830 26.621 -1.048 1.00 24.04 208 ASN A N 1
ATOM 1577 C CA . ASN A 1 208 ? 107.173 26.596 -0.476 1.00 24.99 208 ASN A CA 1
ATOM 1578 C C . ASN A 1 208 ? 107.799 27.990 -0.521 1.00 25.94 208 ASN A C 1
ATOM 1579 O O . ASN A 1 208 ? 108.130 28.495 -1.591 1.00 25.54 208 ASN A O 1
ATOM 1584 N N . VAL A 1 209 ? 107.907 28.601 0.658 1.00 26.35 209 VAL A N 1
ATOM 1585 C CA . VAL A 1 209 ? 108.505 29.915 0.867 1.00 27.09 209 VAL A CA 1
ATOM 1586 C C . VAL A 1 209 ? 107.726 31.076 0.265 1.00 25.48 209 VAL A C 1
ATOM 1587 O O . VAL A 1 209 ? 107.395 32.027 0.972 1.00 24.33 209 VAL A O 1
ATOM 1591 N N . PHE A 1 210 ? 107.467 31.028 -1.036 1.00 24.15 210 PHE A N 1
ATOM 1592 C CA . PHE A 1 210 ? 106.672 32.070 -1.679 1.00 27.62 210 PHE A CA 1
ATOM 1593 C C . PHE A 1 210 ? 105.333 31.402 -1.881 1.00 28.34 210 PHE A C 1
ATOM 1594 O O . PHE A 1 210 ? 105.165 30.612 -2.807 1.00 27.81 210 PHE A O 1
ATOM 1602 N N . GLY A 1 211 ? 104.378 31.696 -1.006 1.00 27.60 211 GLY A N 1
ATOM 1603 C CA . GLY A 1 211 ? 103.100 31.027 -1.132 1.00 28.49 211 GLY A CA 1
ATOM 1604 C C . GLY A 1 211 ? 101.941 31.853 -1.616 1.00 28.87 211 GLY A C 1
ATOM 1605 O O . GLY A 1 211 ? 102.097 32.990 -2.056 1.00 29.01 211 GLY A O 1
ATOM 1606 N N . GLU A 1 212 ? 100.768 31.240 -1.564 1.00 30.23 212 GLU A N 1
ATOM 1607 C CA . GLU A 1 212 ? 99.540 31.913 -1.938 1.00 29.43 212 GLU A CA 1
ATOM 1608 C C . GLU A 1 212 ? 98.724 31.911 -0.666 1.00 28.85 212 GLU A C 1
ATOM 1609 O O . GLU A 1 212 ? 98.840 30.993 0.149 1.00 25.56 212 GLU A O 1
ATOM 1615 N N . ALA A 1 213 ? 97.909 32.945 -0.483 1.00 27.42 213 ALA A N 1
ATOM 1616 C CA . ALA A 1 213 ? 97.095 33.050 0.712 1.00 26.56 213 ALA A CA 1
ATOM 1617 C C . ALA A 1 213 ? 95.650 32.683 0.440 1.00 27.84 213 ALA A C 1
ATOM 1618 O O . ALA A 1 213 ? 95.167 32.791 -0.684 1.00 26.24 213 ALA A O 1
ATOM 1620 N N . SER A 1 214 ? 94.972 32.235 1.487 1.00 26.79 214 SER A N 1
ATOM 1621 C CA . SER A 1 214 ? 93.565 31.884 1.407 1.00 26.54 214 SER A CA 1
ATOM 1622 C C . SER A 1 214 ? 92.810 33.135 1.836 1.00 28.49 214 SER A C 1
ATOM 1623 O O . SER A 1 214 ? 93.420 34.14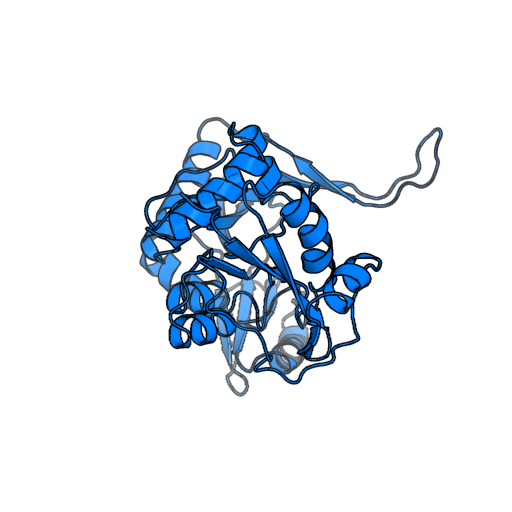2 2.216 1.00 26.55 214 SER A O 1
ATOM 1626 N N . PRO A 1 215 ? 91.472 33.107 1.745 1.00 29.15 215 PRO A N 1
ATOM 1627 C CA . PRO A 1 215 ? 90.754 34.303 2.189 1.00 29.31 215 PRO A CA 1
ATOM 1628 C C . PRO A 1 215 ? 90.948 34.385 3.705 1.00 29.52 215 PRO A C 1
ATOM 1629 O O . PRO A 1 215 ? 91.411 33.424 4.337 1.00 28.66 215 PRO A O 1
ATOM 1633 N N . VAL A 1 216 ? 90.599 35.517 4.300 1.00 28.41 216 VAL A N 1
ATOM 1634 C CA . VAL A 1 216 ? 90.778 35.675 5.739 1.00 28.40 216 VAL A CA 1
ATOM 1635 C C . VAL A 1 216 ? 89.552 35.203 6.502 1.00 28.62 216 VAL A C 1
ATOM 1636 O O . VAL A 1 216 ? 88.421 35.407 6.063 1.00 28.97 216 VAL A O 1
ATOM 1640 N N . GLY A 1 217 ? 89.779 34.543 7.630 1.00 28.35 217 GLY A N 1
ATOM 1641 C CA . GLY A 1 217 ? 88.671 34.077 8.443 1.00 28.65 217 GLY A CA 1
ATOM 1642 C C 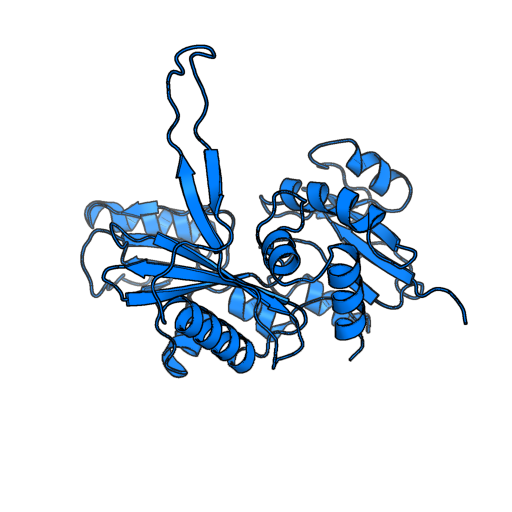. GLY A 1 217 ? 88.719 34.728 9.815 1.00 29.14 217 GLY A C 1
ATOM 1643 O O . GLY A 1 217 ? 89.769 35.207 10.229 1.00 28.17 217 GLY A O 1
ATOM 1644 N N . GLU A 1 218 ? 87.592 34.768 10.521 1.00 29.51 218 GLU A N 1
ATOM 1645 C CA . GLU A 1 218 ? 87.574 35.348 11.862 1.00 31.34 218 GLU A CA 1
ATOM 1646 C C . GLU A 1 218 ? 87.059 34.316 12.862 1.00 32.61 218 GLU A C 1
ATOM 1647 O O . GLU A 1 218 ? 86.168 33.525 12.546 1.00 34.70 218 GLU A O 1
ATOM 1653 N N . VAL A 1 219 ? 87.649 34.295 14.053 1.00 32.78 219 VAL A N 1
ATOM 1654 C CA . VAL A 1 219 ? 87.221 33.369 15.092 1.00 31.55 219 VAL A CA 1
ATOM 1655 C C . VAL A 1 219 ? 86.385 34.178 16.071 1.00 33.95 219 VAL A C 1
ATOM 1656 O O . VAL A 1 219 ? 86.883 35.110 16.706 1.00 32.07 219 VAL A O 1
ATOM 1660 N N . ARG A 1 220 ? 85.110 33.830 16.178 1.00 35.28 220 ARG A N 1
ATOM 1661 C CA . ARG A 1 220 ? 84.209 34.552 17.062 1.00 40.45 220 ARG A CA 1
ATOM 1662 C C . ARG A 1 220 ? 83.580 33.612 18.079 1.00 40.70 220 ARG A C 1
ATOM 1663 O O . ARG A 1 220 ? 83.137 32.519 17.738 1.00 43.39 220 ARG A O 1
ATOM 1671 N N . TYR A 1 221 ? 83.550 34.049 19.331 1.00 40.64 221 TYR A N 1
ATOM 1672 C CA . TYR A 1 221 ? 82.990 33.262 20.418 1.00 39.13 221 TYR A CA 1
ATOM 1673 C C . TYR A 1 221 ? 81.494 33.514 20.583 1.00 39.20 221 TYR A C 1
ATOM 1674 O O . TYR A 1 221 ? 81.050 34.662 20.593 1.00 38.13 221 TYR A O 1
ATOM 1683 N N . GLU A 1 222 ? 80.720 32.439 20.693 1.00 36.63 222 GLU A N 1
ATOM 1684 C CA . GLU A 1 222 ? 79.280 32.561 20.889 1.00 37.31 222 GLU A CA 1
ATOM 1685 C C . GLU A 1 222 ? 79.022 32.098 22.312 1.00 35.60 222 GLU A C 1
ATOM 1686 O O . GLU A 1 222 ? 79.310 30.956 22.669 1.00 35.08 222 GLU A O 1
ATOM 1692 N N . ALA A 1 223 ? 78.498 33.000 23.132 1.00 33.53 223 ALA A N 1
ATOM 1693 C CA . ALA A 1 223 ? 78.230 32.681 24.523 1.00 32.61 223 ALA A CA 1
ATOM 1694 C C . ALA A 1 223 ? 77.108 31.672 24.676 1.00 30.60 223 ALA A C 1
ATOM 1695 O O . ALA A 1 223 ? 76.255 31.529 23.802 1.00 28.27 223 ALA A O 1
ATOM 1697 N N . PRO A 1 224 ? 77.117 30.921 25.781 1.00 30.48 224 PRO A N 1
ATOM 1698 C CA . PRO A 1 224 ? 76.040 29.947 25.975 1.00 28.87 224 PRO A CA 1
ATOM 1699 C C . PRO A 1 224 ? 74.783 30.763 26.217 1.00 29.90 224 PRO A C 1
ATOM 1700 O O . PRO A 1 224 ? 74.867 31.898 26.693 1.00 28.79 224 PRO A O 1
ATOM 1704 N N . PHE A 1 225 ? 73.622 30.211 25.898 1.00 28.94 225 PHE A N 1
ATOM 1705 C CA . PHE A 1 225 ? 72.391 30.958 26.105 1.00 29.77 225 PHE A CA 1
ATOM 1706 C C . PHE A 1 225 ? 71.188 30.045 26.227 1.00 29.53 225 PHE A C 1
ATOM 1707 O O . PHE A 1 225 ? 71.266 28.850 25.939 1.00 29.28 225 PHE A O 1
ATOM 1715 N N . TYR A 1 226 ? 70.076 30.628 26.654 1.00 29.94 226 TYR A N 1
ATOM 1716 C CA . TYR A 1 226 ? 68.827 29.903 26.820 1.00 30.91 226 TYR A CA 1
ATOM 1717 C C . TYR A 1 226 ? 67.970 30.207 25.597 1.00 32.67 226 TYR A C 1
ATOM 1718 O O . TYR A 1 226 ? 67.484 31.334 25.429 1.00 31.06 226 TYR A O 1
ATOM 1727 N N . ASP A 1 227 ? 67.803 29.207 24.737 1.00 33.41 227 ASP A N 1
ATOM 1728 C CA . ASP A 1 227 ? 67.019 29.366 23.518 1.00 35.57 227 ASP A CA 1
ATOM 1729 C C . ASP A 1 227 ? 65.525 29.218 23.770 1.00 35.96 227 ASP A C 1
ATOM 1730 O O . ASP A 1 227 ? 65.095 28.436 24.617 1.00 37.38 227 ASP A O 1
ATOM 1735 N N . TYR A 1 228 ? 64.735 29.974 23.020 1.00 37.75 228 TYR A N 1
ATOM 1736 C CA . TYR A 1 228 ? 63.290 29.935 23.164 1.00 40.25 228 TYR A CA 1
ATOM 1737 C C . TYR A 1 228 ? 62.696 28.540 23.034 1.00 41.26 228 TYR A C 1
ATOM 1738 O O . TYR A 1 228 ? 61.788 28.183 23.780 1.00 40.58 228 TYR A O 1
ATOM 1747 N N . GLU A 1 229 ? 63.208 27.746 22.099 1.00 42.12 229 GLU A N 1
ATOM 1748 C CA . GLU A 1 229 ? 62.682 26.397 21.910 1.00 44.88 229 GLU A CA 1
ATOM 1749 C C . GLU A 1 229 ? 63.551 25.289 22.492 1.00 44.73 229 GLU A C 1
ATOM 1750 O O . GLU A 1 229 ? 63.047 24.375 23.144 1.00 44.23 229 GLU A O 1
ATOM 1756 N N . THR A 1 230 ? 64.855 25.370 22.255 1.00 43.92 230 THR A N 1
ATOM 1757 C CA . THR A 1 230 ? 65.780 24.345 22.728 1.00 44.24 230 THR A CA 1
ATOM 1758 C C . THR A 1 230 ? 66.368 24.564 24.117 1.00 43.20 230 THR A C 1
ATOM 1759 O O . THR A 1 230 ? 67.112 23.720 24.614 1.00 43.10 230 THR A O 1
ATOM 1763 N N . LYS A 1 231 ? 66.044 25.690 24.741 1.00 41.63 231 LYS A N 1
ATOM 1764 C CA . LYS A 1 231 ? 66.559 25.982 26.072 1.00 40.96 231 LYS A CA 1
ATOM 1765 C C . LYS A 1 231 ? 68.080 26.119 26.073 1.00 39.06 231 LYS A C 1
ATOM 1766 O O . LYS A 1 231 ? 68.650 26.666 25.135 1.00 39.22 231 LYS A O 1
ATOM 1772 N N . TYR A 1 232 ? 68.742 25.613 27.112 1.00 38.04 232 TYR A N 1
ATOM 1773 C CA . TYR A 1 232 ? 70.197 25.743 27.207 1.00 36.87 232 TYR A CA 1
ATOM 1774 C C . TYR A 1 232 ? 70.980 25.321 25.971 1.00 36.49 232 TYR A C 1
ATOM 1775 O O . TYR A 1 232 ? 70.805 24.223 25.449 1.00 36.36 232 TYR A O 1
ATOM 1784 N N . THR A 1 233 ? 71.863 26.208 25.525 1.00 35.47 233 THR A N 1
ATOM 1785 C CA . THR A 1 233 ? 72.707 25.961 24.366 1.00 34.76 233 THR A CA 1
ATOM 1786 C C . THR A 1 233 ? 74.120 26.362 24.757 1.00 34.78 233 THR A C 1
ATOM 1787 O O . THR A 1 233 ? 74.378 27.529 25.053 1.00 34.24 233 THR A O 1
ATOM 1791 N N . PRO A 1 234 ? 75.058 25.399 24.767 1.00 34.10 234 PRO A N 1
ATOM 1792 C CA . PRO A 1 234 ? 76.458 25.643 25.132 1.00 32.76 234 PRO A CA 1
ATOM 1793 C C . PRO A 1 234 ? 77.223 26.675 24.305 1.00 33.83 234 PRO A C 1
ATOM 1794 O O . PRO A 1 234 ? 76.886 26.947 23.150 1.00 31.18 234 PRO A O 1
ATOM 1798 N N . GLY A 1 235 ? 78.253 27.254 24.921 1.00 34.17 235 GLY A N 1
ATOM 1799 C CA . GLY A 1 235 ? 79.081 28.224 24.230 1.00 37.68 235 GLY A CA 1
ATOM 1800 C C . GLY A 1 235 ? 79.733 27.507 23.062 1.00 39.72 235 GLY A C 1
ATOM 1801 O O . GLY A 1 235 ? 79.826 26.279 23.060 1.00 40.37 235 GLY A O 1
ATOM 1802 N N . ARG A 1 236 ? 80.201 28.255 22.072 1.00 40.36 236 ARG A N 1
ATOM 1803 C CA . ARG A 1 236 ? 80.794 27.630 20.901 1.00 41.51 236 ARG A CA 1
ATOM 1804 C C . ARG A 1 236 ? 81.710 28.593 20.166 1.00 41.48 236 ARG A C 1
ATOM 1805 O O . ARG A 1 236 ? 81.522 29.808 20.225 1.00 40.45 236 ARG A O 1
ATOM 1813 N N . ALA A 1 237 ? 82.710 28.039 19.488 1.00 40.64 237 ALA A N 1
ATOM 1814 C CA . ALA A 1 237 ? 83.641 28.834 18.706 1.00 41.14 237 ALA A CA 1
ATOM 1815 C C . ALA A 1 237 ? 83.043 28.906 17.314 1.00 42.01 237 ALA A C 1
ATOM 1816 O O . ALA A 1 237 ? 82.714 27.880 16.716 1.00 42.31 237 ALA A O 1
ATOM 1818 N N . GLU A 1 238 ? 82.888 30.121 16.810 1.00 40.81 238 GLU A N 1
ATOM 1819 C CA . GLU A 1 238 ? 82.318 30.334 15.492 1.00 42.38 238 GLU A CA 1
ATOM 1820 C C . GLU A 1 238 ? 83.399 30.751 14.507 1.00 41.81 238 GLU A C 1
ATOM 1821 O O . GLU A 1 238 ? 84.090 31.745 14.719 1.00 41.69 238 GLU A O 1
ATOM 1827 N N . LEU A 1 239 ? 83.552 29.984 13.433 1.00 41.08 239 LEU A N 1
ATOM 1828 C CA . LEU A 1 239 ? 84.540 30.320 12.414 1.00 41.40 239 LEU A CA 1
ATOM 1829 C C . LEU A 1 239 ? 83.853 31.048 11.264 1.00 41.52 239 LEU A C 1
ATOM 1830 O O . LEU A 1 239 ? 83.115 30.435 10.492 1.00 42.79 239 LEU A O 1
ATOM 1835 N N . LEU A 1 240 ? 84.089 32.354 11.154 1.00 41.02 240 LEU A N 1
ATOM 1836 C CA . LEU A 1 240 ? 83.489 33.158 10.091 1.00 41.74 240 LEU A CA 1
ATOM 1837 C C 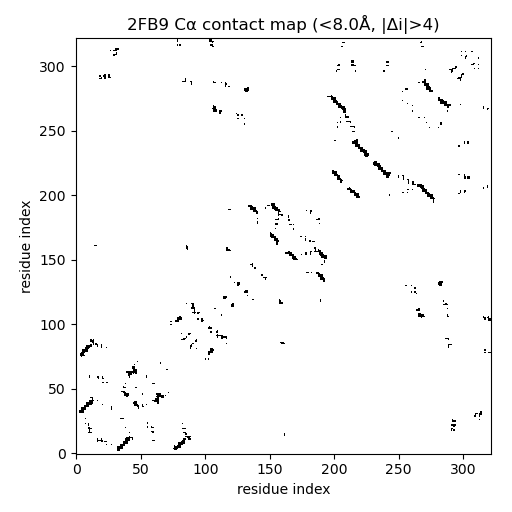. LEU A 1 240 ? 84.375 33.217 8.849 1.00 43.39 240 LEU A C 1
ATOM 1838 O O . LEU A 1 240 ? 85.502 33.709 8.905 1.00 42.91 240 LEU A O 1
ATOM 1843 N N . ILE A 1 241 ? 83.855 32.732 7.725 1.00 43.64 241 ILE A N 1
ATOM 1844 C CA . ILE A 1 241 ? 84.605 32.735 6.472 1.00 44.35 241 ILE A CA 1
ATOM 1845 C C . ILE A 1 241 ? 83.688 33.173 5.331 1.00 45.52 241 ILE A C 1
ATOM 1846 O O . ILE A 1 241 ? 82.697 32.509 5.042 1.00 46.58 241 ILE A O 1
ATOM 1851 N N . PRO A 1 242 ? 84.003 34.302 4.671 1.00 46.76 242 PRO A N 1
ATOM 1852 C CA . PRO A 1 242 ? 85.148 35.185 4.922 1.00 46.04 242 PRO A CA 1
ATOM 1853 C C . PRO A 1 242 ? 84.895 36.055 6.145 1.00 45.88 242 PRO A C 1
ATOM 1854 O O . PRO A 1 242 ? 83.752 36.230 6.565 1.00 44.73 242 PRO A O 1
ATOM 1858 N N . ALA A 1 243 ? 85.960 36.612 6.709 1.00 44.14 243 ALA A N 1
ATOM 1859 C CA . ALA A 1 243 ? 85.820 37.480 7.869 1.00 43.33 243 ALA A CA 1
ATOM 1860 C C . ALA A 1 243 ? 85.216 38.804 7.417 1.00 43.78 243 ALA A C 1
ATOM 1861 O O . ALA A 1 243 ? 85.536 39.305 6.341 1.00 42.25 243 ALA A O 1
ATOM 1863 N N . PRO A 1 244 ? 84.315 39.379 8.227 1.00 44.04 244 PRO A N 1
ATOM 1864 C CA . PRO A 1 244 ? 83.693 40.656 7.866 1.00 45.56 244 PRO A CA 1
ATOM 1865 C C . PRO A 1 244 ? 84.708 41.778 8.076 1.00 46.85 244 PRO A C 1
ATOM 1866 O O . PRO A 1 244 ? 84.663 42.494 9.079 1.00 46.22 244 PRO A O 1
ATOM 1870 N N . LEU A 1 245 ? 85.629 41.915 7.125 1.00 48.20 245 LEU A N 1
ATOM 1871 C CA . LEU A 1 245 ? 86.679 42.923 7.210 1.00 50.55 245 LEU A CA 1
ATOM 1872 C C . LEU A 1 245 ? 86.508 44.074 6.240 1.00 52.66 245 LEU A C 1
ATOM 1873 O O . LEU A 1 245 ? 86.108 43.880 5.095 1.00 53.42 245 LEU A O 1
ATOM 1878 N N . ASP A 1 246 ? 86.836 45.272 6.708 1.00 55.10 246 ASP A N 1
ATOM 1879 C CA . ASP A 1 246 ? 86.726 46.468 5.892 1.00 58.81 246 ASP A CA 1
ATOM 1880 C C . ASP A 1 246 ? 87.622 46.385 4.663 1.00 59.58 246 ASP A C 1
ATOM 1881 O O . ASP A 1 246 ? 88.520 45.540 4.584 1.00 59.67 246 ASP A O 1
ATOM 1886 N N . PRO A 1 247 ? 87.372 47.258 3.674 1.00 60.78 247 PRO A N 1
ATOM 1887 C CA . PRO A 1 247 ? 88.156 47.294 2.434 1.00 59.97 247 PRO A CA 1
ATOM 1888 C C . PRO A 1 247 ? 89.616 47.644 2.713 1.00 58.37 247 PRO A C 1
ATOM 1889 O O . PRO A 1 247 ? 89.912 48.752 3.173 1.00 59.55 247 PRO A O 1
ATOM 1893 N N . GLY A 1 248 ? 90.521 46.705 2.445 1.00 54.39 248 GLY A N 1
ATOM 1894 C CA . GLY A 1 248 ? 91.929 46.973 2.668 1.00 49.27 248 GLY A CA 1
ATOM 1895 C C . GLY A 1 248 ? 92.572 46.185 3.792 1.00 47.02 248 GLY A C 1
ATOM 1896 O O . GLY A 1 248 ? 93.750 45.843 3.712 1.00 46.10 248 GLY A O 1
ATOM 1897 N N . THR A 1 249 ? 91.812 45.899 4.842 1.00 43.93 249 THR A N 1
ATOM 1898 C CA . THR A 1 249 ? 92.351 45.155 5.972 1.00 42.84 249 THR A CA 1
ATOM 1899 C C . THR A 1 249 ? 92.619 43.703 5.603 1.00 41.41 249 THR A C 1
ATOM 1900 O O . THR A 1 249 ? 93.578 43.106 6.086 1.00 40.30 249 THR A O 1
ATOM 1904 N N . GLN A 1 250 ? 91.767 43.138 4.752 1.00 40.56 250 GLN A N 1
ATOM 1905 C CA . GLN A 1 250 ? 91.940 41.757 4.312 1.00 39.78 250 GLN A CA 1
ATOM 1906 C C . GLN A 1 250 ? 93.275 41.659 3.586 1.00 38.24 250 GLN A C 1
ATOM 1907 O O . GLN A 1 250 ? 94.081 40.765 3.852 1.00 36.74 250 GLN A O 1
ATOM 1913 N N . GLU A 1 251 ? 93.493 42.592 2.665 1.00 37.00 251 GLU A N 1
ATOM 1914 C CA . GLU A 1 251 ? 94.714 42.644 1.869 1.00 38.67 251 GLU A CA 1
ATOM 1915 C C . GLU A 1 251 ? 95.964 42.811 2.736 1.00 36.90 251 GLU A C 1
ATOM 1916 O O . GLU A 1 251 ? 97.029 42.283 2.408 1.00 36.47 251 GLU A O 1
ATOM 1922 N N . THR A 1 252 ? 95.846 43.547 3.836 1.00 34.01 252 THR A N 1
ATOM 1923 C CA . THR A 1 252 ? 97.001 43.745 4.707 1.00 33.96 252 THR A CA 1
ATOM 1924 C C . THR A 1 252 ? 97.303 42.495 5.525 1.00 32.03 252 THR A C 1
ATOM 1925 O O . THR A 1 252 ? 98.456 42.182 5.789 1.00 33.94 252 THR A O 1
ATOM 1929 N N . VAL A 1 253 ? 96.263 41.785 5.933 1.00 31.13 253 VAL A N 1
ATOM 1930 C CA . VAL A 1 253 ? 96.442 40.562 6.702 1.00 31.22 253 VAL A CA 1
ATOM 1931 C C . VAL A 1 253 ? 97.172 39.543 5.825 1.00 30.22 253 VAL A C 1
ATOM 1932 O O . VAL A 1 253 ? 98.126 38.890 6.259 1.00 29.87 253 VAL A O 1
ATOM 1936 N N . GLN A 1 254 ? 96.722 39.424 4.583 1.00 28.77 254 GLN A N 1
ATOM 1937 C CA . GLN A 1 254 ? 97.309 38.475 3.643 1.00 27.84 254 GLN A CA 1
ATOM 1938 C C . GLN A 1 254 ? 98.772 38.806 3.333 1.00 28.62 254 GLN A C 1
ATOM 1939 O O . GLN A 1 254 ? 99.615 37.914 3.270 1.00 25.30 254 GLN A O 1
ATOM 1945 N N . GLU A 1 255 ? 99.076 40.088 3.154 1.00 27.98 255 GLU A N 1
ATOM 1946 C CA . GLU A 1 255 ? 100.446 40.494 2.853 1.00 29.39 255 GLU A CA 1
ATOM 1947 C C . GLU A 1 255 ? 101.390 40.185 4.012 1.00 28.54 255 GLU A C 1
ATOM 1948 O O . GLU A 1 255 ? 102.506 39.700 3.804 1.00 27.74 255 GLU A O 1
ATOM 1954 N N . LEU A 1 256 ? 100.946 40.468 5.231 1.00 26.18 256 LEU A N 1
ATOM 1955 C CA . LEU A 1 256 ? 101.770 40.221 6.403 1.00 27.23 256 LEU A CA 1
ATOM 1956 C C . LEU A 1 256 ? 101.996 38.722 6.584 1.00 26.44 256 LEU A C 1
ATOM 1957 O O . LEU A 1 256 ? 103.097 38.295 6.914 1.00 26.58 256 LEU A O 1
ATOM 1962 N N . ALA A 1 257 ? 100.953 37.931 6.363 1.00 26.07 257 ALA A N 1
ATOM 1963 C CA . ALA A 1 257 ? 101.072 36.475 6.498 1.00 25.31 257 ALA A CA 1
ATOM 1964 C C . ALA A 1 257 ? 102.118 35.929 5.506 1.00 25.05 257 ALA A C 1
ATOM 1965 O O . ALA A 1 257 ? 103.030 35.195 5.894 1.00 26.01 257 ALA A O 1
ATOM 1967 N N . LEU A 1 258 ? 101.982 36.292 4.234 1.00 27.34 258 LEU A N 1
ATOM 1968 C CA . LEU A 1 258 ? 102.908 35.845 3.194 1.00 26.57 258 LEU A CA 1
ATOM 1969 C C . LEU A 1 258 ? 104.323 36.366 3.422 1.00 27.16 258 LEU A C 1
ATOM 1970 O O . LEU A 1 258 ? 105.305 35.682 3.125 1.00 23.55 258 LEU A O 1
ATOM 1975 N N . LYS A 1 259 ? 104.437 37.589 3.933 1.00 25.26 259 LYS A N 1
ATOM 1976 C CA . LYS A 1 259 ? 105.750 38.146 4.192 1.00 26.63 259 LYS A CA 1
ATOM 1977 C C . LYS A 1 259 ? 106.450 37.379 5.311 1.00 26.28 259 LYS A C 1
ATOM 1978 O O . LYS A 1 259 ? 107.631 37.055 5.203 1.00 27.93 259 LYS A O 1
ATOM 1984 N N . ALA A 1 260 ? 105.722 37.105 6.389 1.00 24.83 260 ALA A N 1
ATOM 1985 C CA . ALA A 1 260 ? 106.282 36.384 7.524 1.00 25.63 260 ALA A CA 1
ATOM 1986 C C . ALA A 1 260 ? 106.667 34.975 7.081 1.00 25.28 260 ALA A C 1
ATOM 1987 O O . ALA A 1 260 ? 107.699 34.443 7.473 1.00 27.50 260 ALA A O 1
ATOM 1989 N N . TYR A 1 261 ? 105.813 34.383 6.256 1.00 24.97 261 TYR A N 1
ATOM 1990 C CA . TYR A 1 261 ? 106.017 33.028 5.733 1.00 23.82 261 TYR A CA 1
ATOM 1991 C C . TYR A 1 261 ? 107.331 32.958 4.936 1.00 23.97 261 TYR A C 1
ATOM 1992 O O . TYR A 1 261 ? 108.128 32.030 5.093 1.00 23.42 261 TYR A O 1
ATOM 2001 N N . LYS A 1 262 ? 107.543 33.944 4.070 1.00 24.19 262 LYS A N 1
ATOM 2002 C CA . LYS A 1 262 ? 108.752 34.012 3.254 1.00 25.99 262 LYS A CA 1
ATOM 2003 C C . LYS A 1 262 ? 110.009 34.242 4.102 1.00 26.45 262 LYS A C 1
ATOM 2004 O O . LYS A 1 262 ? 111.035 33.593 3.892 1.00 27.44 262 LYS A O 1
ATOM 2010 N N . VAL A 1 263 ? 109.934 35.152 5.068 1.00 24.07 263 VAL A N 1
ATOM 2011 C CA . VAL A 1 263 ? 111.082 35.437 5.920 1.00 23.45 263 VAL A CA 1
ATOM 2012 C C . VAL A 1 263 ? 111.540 34.229 6.739 1.00 25.34 263 VAL A C 1
ATOM 2013 O O . VAL A 1 263 ? 112.740 33.951 6.848 1.00 23.37 263 VAL A O 1
ATOM 2017 N N . LEU A 1 264 ? 110.583 33.508 7.304 1.00 22.71 264 LEU A N 1
ATOM 2018 C CA . LEU A 1 264 ? 110.886 32.338 8.113 1.00 25.60 264 LEU A CA 1
ATOM 2019 C C . LEU A 1 264 ? 111.192 31.101 7.260 1.00 26.16 264 LEU A C 1
ATOM 2020 O O . LEU A 1 264 ? 111.604 30.064 7.781 1.00 27.68 264 LEU A O 1
ATOM 2025 N N . GLY A 1 265 ? 110.986 31.220 5.953 1.00 26.33 265 GLY A N 1
ATOM 2026 C CA . GLY A 1 265 ? 111.257 30.122 5.041 1.00 26.95 265 GLY A CA 1
ATOM 2027 C C . GLY A 1 265 ? 110.361 28.910 5.213 1.00 27.78 265 GLY A C 1
ATOM 2028 O O . GLY A 1 265 ? 110.780 27.781 4.951 1.00 24.48 265 GLY A O 1
ATOM 2029 N N . VAL A 1 266 ? 109.124 29.135 5.641 1.00 25.87 266 VAL A N 1
ATOM 2030 C CA . VAL A 1 266 ? 108.172 28.044 5.845 1.00 25.80 266 VAL A CA 1
ATOM 2031 C C . VAL A 1 266 ? 107.876 27.295 4.539 1.00 25.58 266 VAL A C 1
ATOM 2032 O O . VAL A 1 266 ? 107.758 27.893 3.469 1.00 23.00 266 VAL A O 1
ATOM 2036 N N . ARG A 1 267 ? 107.768 25.974 4.631 1.00 24.39 267 ARG A N 1
ATOM 2037 C CA . ARG A 1 267 ? 107.469 25.158 3.465 1.00 23.09 267 ARG A CA 1
ATOM 2038 C C . ARG A 1 267 ? 106.132 24.454 3.638 1.00 22.89 267 ARG A C 1
ATOM 2039 O O . ARG A 1 267 ? 105.696 24.181 4.763 1.00 24.43 267 ARG A O 1
ATOM 2047 N N . GLY A 1 268 ? 105.483 24.163 2.512 1.00 23.48 268 GLY A N 1
ATOM 2048 C CA . GLY A 1 268 ? 104.208 23.473 2.536 1.00 23.20 268 GLY A CA 1
ATOM 2049 C C . GLY A 1 268 ? 102.995 24.299 2.950 1.00 22.72 268 GLY A C 1
ATOM 2050 O O . GLY A 1 268 ? 102.213 24.726 2.104 1.00 22.26 268 GLY A O 1
ATOM 2051 N N . MET A 1 269 ? 102.835 24.531 4.247 1.00 25.88 269 MET A N 1
ATOM 2052 C CA . MET A 1 269 ? 101.676 25.280 4.733 1.00 24.91 269 MET A CA 1
ATOM 2053 C C . MET A 1 269 ? 101.895 25.970 6.070 1.00 25.58 269 MET A C 1
ATOM 2054 O O . MET A 1 269 ? 102.915 25.797 6.726 1.00 23.80 269 MET A O 1
ATOM 2059 N N . ALA A 1 270 ? 100.886 26.734 6.468 1.00 24.19 270 ALA A N 1
ATOM 2060 C CA . ALA A 1 270 ? 100.888 27.417 7.750 1.00 23.03 270 ALA A CA 1
ATOM 2061 C C . ALA A 1 270 ? 99.572 28.157 7.903 1.00 23.77 270 ALA A C 1
ATOM 2062 O O . ALA A 1 270 ? 99.004 28.626 6.916 1.00 22.96 270 ALA A O 1
ATOM 2064 N N . ARG A 1 271 ? 99.049 28.192 9.126 1.00 23.51 271 ARG A N 1
ATOM 2065 C CA . ARG A 1 271 ? 97.850 28.973 9.377 1.00 26.10 271 ARG A CA 1
ATOM 2066 C C . ARG A 1 271 ? 98.433 30.101 10.218 1.00 25.43 271 ARG A C 1
ATOM 2067 O O . ARG A 1 271 ? 99.029 29.848 11.265 1.00 27.68 271 ARG A O 1
ATOM 2075 N N . VAL A 1 272 ? 98.307 31.334 9.742 1.00 26.55 272 VAL A N 1
ATOM 2076 C CA . VAL A 1 272 ? 98.852 32.478 10.462 1.00 25.90 272 VAL A CA 1
ATOM 2077 C C . VAL A 1 272 ? 97.714 33.171 11.202 1.00 26.61 272 VAL A C 1
ATOM 2078 O O . VAL A 1 272 ? 96.724 33.560 10.590 1.00 25.95 272 VAL A O 1
ATOM 2082 N N . ASP A 1 273 ? 97.864 33.318 12.514 1.00 27.23 273 ASP A N 1
ATOM 2083 C CA . ASP A 1 273 ? 96.832 33.942 13.337 1.00 28.14 273 ASP A CA 1
ATOM 2084 C C . ASP A 1 273 ? 97.211 35.376 13.706 1.00 27.44 273 ASP A C 1
ATOM 2085 O O . ASP A 1 273 ? 98.360 35.665 14.054 1.00 25.76 273 ASP A O 1
ATOM 2090 N N . PHE A 1 274 ? 96.231 36.267 13.619 1.00 27.39 274 PHE A N 1
ATOM 2091 C CA . PHE A 1 274 ? 96.436 37.678 13.904 1.00 27.52 274 PHE A CA 1
ATOM 2092 C C . PHE A 1 274 ? 95.470 38.212 14.943 1.00 29.42 274 PHE A C 1
ATOM 2093 O O . PHE A 1 274 ? 94.439 37.597 15.233 1.00 28.22 274 PHE A O 1
ATOM 2101 N N . PHE A 1 275 ? 95.825 39.380 15.475 1.00 28.25 275 PHE A N 1
ATOM 2102 C CA . PHE A 1 275 ? 95.004 40.114 16.432 1.00 31.22 275 PHE A CA 1
ATOM 2103 C C . PHE A 1 275 ? 94.678 41.427 15.728 1.00 31.73 275 PHE A C 1
ATOM 2104 O O . PHE A 1 275 ? 95.548 42.020 15.095 1.00 32.34 275 PHE A O 1
ATOM 2112 N N . LEU A 1 276 ? 93.425 41.863 15.814 1.00 33.62 276 LEU A N 1
ATOM 2113 C CA . LEU A 1 276 ? 93.008 43.120 15.208 1.00 35.09 276 LEU A CA 1
ATOM 2114 C C . LEU A 1 276 ? 92.452 43.986 16.332 1.00 37.00 276 LEU A C 1
ATOM 2115 O O . LEU A 1 276 ? 91.468 43.617 16.971 1.00 34.34 276 LEU A O 1
ATOM 2120 N N . ALA A 1 277 ? 93.088 45.126 16.575 1.00 38.51 277 ALA A N 1
ATOM 2121 C CA . ALA A 1 277 ? 92.649 46.024 17.638 1.00 42.60 277 ALA A CA 1
ATOM 2122 C C . ALA A 1 277 ? 92.943 47.482 17.309 1.00 45.11 277 ALA A C 1
ATOM 2123 O O . ALA A 1 277 ? 94.078 47.840 16.983 1.00 46.00 277 ALA A O 1
ATOM 2125 N N . GLU A 1 278 ? 91.912 48.317 17.396 1.00 47.15 278 GLU A N 1
ATOM 2126 C CA . GLU A 1 278 ? 92.049 49.744 17.124 1.00 49.08 278 GLU A CA 1
ATOM 2127 C C . GLU A 1 278 ? 92.501 49.950 15.688 1.00 48.82 278 GLU A C 1
ATOM 2128 O O . GLU A 1 278 ? 93.270 50.865 15.397 1.00 49.61 278 GLU A O 1
ATOM 2134 N N . GLY A 1 279 ? 92.027 49.091 14.792 1.00 47.46 279 GLY A N 1
ATOM 2135 C CA . GLY A 1 279 ? 92.412 49.198 13.397 1.00 46.02 279 GLY A CA 1
ATOM 2136 C C . GLY A 1 279 ? 93.853 48.770 13.172 1.00 45.03 279 GLY A C 1
ATOM 2137 O O . GLY A 1 279 ? 94.366 48.894 12.060 1.00 46.00 279 GLY A O 1
ATOM 2138 N N . GLU A 1 280 ? 94.499 48.271 14.226 1.00 42.17 280 GLU A N 1
ATOM 2139 C CA . GLU A 1 280 ? 95.891 47.820 14.162 1.00 41.11 280 GLU A CA 1
ATOM 2140 C C . GLU A 1 280 ? 96.021 46.294 14.139 1.00 39.22 280 GLU A C 1
ATOM 2141 O O . GLU A 1 280 ? 95.383 45.599 14.926 1.00 36.14 280 GLU A O 1
ATOM 2147 N N . LEU A 1 281 ? 96.868 45.788 13.245 1.00 37.90 281 LEU A N 1
ATOM 2148 C CA . LEU A 1 281 ? 97.088 44.347 13.117 1.00 36.78 281 LEU A CA 1
ATOM 2149 C C . LEU A 1 281 ? 98.360 43.881 13.814 1.00 34.99 281 LEU A C 1
ATOM 2150 O O . LEU A 1 281 ? 99.369 44.587 13.832 1.00 32.93 281 LEU A O 1
ATOM 2155 N N . TYR A 1 282 ? 98.305 42.682 14.382 1.00 32.97 282 TYR A N 1
ATOM 2156 C CA . TYR A 1 282 ? 99.458 42.104 15.068 1.00 32.64 282 TYR A CA 1
ATOM 2157 C C . TYR A 1 282 ? 99.541 40.601 14.775 1.00 30.74 282 TYR A C 1
ATOM 2158 O O . TYR A 1 282 ? 98.596 39.870 15.048 1.00 27.93 282 TYR A O 1
ATOM 2167 N N . LEU A 1 283 ? 100.669 40.158 14.227 1.00 29.42 283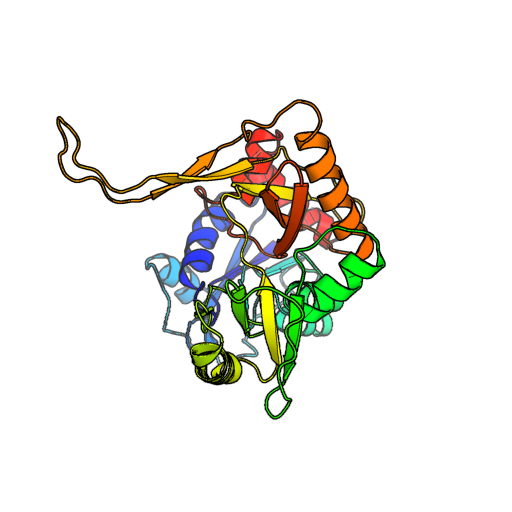 LEU A N 1
ATOM 2168 C CA . LEU A 1 283 ? 100.888 38.737 13.936 1.00 31.87 283 LEU A CA 1
ATOM 2169 C C . LEU A 1 283 ? 100.967 38.043 15.303 1.00 32.11 283 LEU A C 1
ATOM 2170 O O . LEU A 1 283 ? 101.855 38.343 16.113 1.00 32.89 283 LEU A O 1
ATOM 2175 N N . ASN A 1 284 ? 100.032 37.129 15.555 1.00 32.06 284 ASN A N 1
ATOM 2176 C CA . ASN A 1 284 ? 99.957 36.404 16.821 1.00 32.51 284 ASN A CA 1
ATOM 2177 C C . ASN A 1 284 ? 100.873 35.185 16.801 1.00 33.35 284 ASN A C 1
ATOM 2178 O O . ASN A 1 284 ? 101.791 35.072 17.613 1.00 33.63 284 ASN A O 1
ATOM 2183 N N . GLU A 1 285 ? 100.625 34.269 15.876 1.00 30.93 285 GLU A N 1
ATOM 2184 C CA . GLU A 1 285 ? 101.470 33.090 15.776 1.00 34.19 285 GLU A CA 1
ATOM 2185 C C . GLU A 1 285 ? 101.298 32.388 14.441 1.00 32.48 285 GLU A C 1
ATOM 2186 O O . GLU A 1 285 ? 100.298 32.582 13.747 1.00 31.74 285 GLU A O 1
ATOM 2192 N N . LEU A 1 286 ? 102.299 31.599 14.068 1.00 31.92 286 LEU A N 1
ATOM 2193 C CA . LEU A 1 286 ? 102.233 30.827 12.835 1.00 30.68 286 LEU A CA 1
ATOM 2194 C C . LEU A 1 286 ? 102.180 29.374 13.276 1.00 30.02 286 LEU A C 1
ATOM 2195 O O . LEU A 1 286 ? 102.944 28.950 14.147 1.00 30.12 286 LEU A O 1
ATOM 2200 N N . ASN A 1 287 ? 101.269 28.618 12.684 1.00 28.86 287 ASN A N 1
ATOM 2201 C CA . ASN A 1 287 ? 101.111 27.218 13.025 1.00 27.53 287 ASN A CA 1
ATOM 2202 C C . ASN A 1 287 ? 101.504 26.449 11.776 1.00 28.16 287 ASN A C 1
ATOM 2203 O O . ASN A 1 287 ? 100.832 26.545 10.751 1.00 26.62 287 ASN A O 1
ATOM 2208 N N . THR A 1 288 ? 102.595 25.693 11.857 1.00 26.08 288 THR A N 1
ATOM 2209 C CA . THR A 1 288 ? 103.060 24.953 10.689 1.00 26.08 288 THR A CA 1
ATOM 2210 C C . THR A 1 288 ? 102.257 23.697 10.398 1.00 27.28 288 THR A C 1
ATOM 2211 O O . THR A 1 288 ? 102.224 23.234 9.255 1.00 27.10 288 THR A O 1
ATOM 2215 N N . ILE A 1 289 ? 101.615 23.141 11.423 1.00 25.81 289 ILE A N 1
ATOM 2216 C CA . ILE A 1 289 ? 100.769 21.964 11.242 1.00 28.95 289 ILE A CA 1
ATOM 2217 C C . ILE A 1 289 ? 99.438 22.288 11.914 1.00 28.25 289 ILE A C 1
ATOM 2218 O O . ILE A 1 289 ? 99.184 21.885 13.048 1.00 27.14 289 ILE A O 1
ATOM 2223 N N . PRO A 1 290 ? 98.579 23.047 11.221 1.00 29.26 290 PRO A N 1
ATOM 2224 C CA . PRO A 1 290 ? 97.266 23.437 11.744 1.00 30.09 290 PRO A CA 1
ATOM 2225 C C . PRO A 1 290 ? 96.305 22.259 11.769 1.00 31.44 290 PRO A C 1
ATOM 2226 O O . PRO A 1 290 ? 96.523 21.265 11.078 1.00 30.22 290 PRO A O 1
ATOM 2230 N N . GLY A 1 291 ? 95.257 22.369 12.581 1.00 29.72 291 GLY A N 1
ATOM 2231 C CA . GLY A 1 291 ? 94.271 21.307 12.664 1.00 32.49 291 GLY A CA 1
ATOM 2232 C C . GLY A 1 291 ? 93.729 21.028 11.278 1.00 32.92 291 GLY A C 1
ATOM 2233 O O . GLY A 1 291 ? 93.451 21.961 10.521 1.00 30.94 291 GLY A O 1
ATOM 2234 N N . PHE A 1 292 ? 93.569 19.750 10.949 1.00 34.49 292 PHE A N 1
ATOM 2235 C CA . PHE A 1 292 ? 93.097 19.354 9.630 1.00 38.14 292 PHE A CA 1
ATOM 2236 C C . PHE A 1 292 ? 91.754 18.630 9.565 1.00 41.37 292 PHE A C 1
ATOM 2237 O O . PHE A 1 292 ? 91.506 17.884 8.620 1.00 42.19 292 PHE A O 1
ATOM 2245 N N . THR A 1 293 ? 90.891 18.853 10.552 1.00 46.00 293 THR A N 1
ATOM 2246 C CA . THR A 1 293 ? 89.576 18.214 10.572 1.00 50.26 293 THR A CA 1
ATOM 2247 C C . THR A 1 293 ? 88.607 18.991 9.680 1.00 52.39 293 THR A C 1
ATOM 2248 O O . THR A 1 293 ? 88.951 20.055 9.162 1.00 52.77 293 THR A O 1
ATOM 2252 N N . PRO A 1 294 ? 87.382 18.465 9.480 1.00 53.98 294 PRO A N 1
ATOM 2253 C CA . PRO A 1 294 ? 86.396 19.149 8.635 1.00 53.72 294 PRO A CA 1
ATOM 2254 C C . PRO A 1 294 ? 85.968 20.500 9.201 1.00 52.54 294 PRO A C 1
ATOM 2255 O O . PRO A 1 294 ? 85.691 21.435 8.455 1.00 53.71 294 PRO A O 1
ATOM 2259 N N . THR A 1 295 ? 85.909 20.588 10.524 1.00 51.97 295 THR A N 1
ATOM 2260 C CA . THR A 1 295 ? 85.533 21.823 11.200 1.00 50.67 295 THR A CA 1
ATOM 2261 C C . THR A 1 295 ? 86.723 22.784 11.251 1.00 48.24 295 THR A C 1
ATOM 2262 O O . THR A 1 295 ? 86.551 23.989 11.441 1.00 47.43 295 THR A O 1
ATOM 2266 N N . SER A 1 296 ? 87.926 22.242 11.070 1.00 44.02 296 SER A N 1
ATOM 2267 C CA . SER A 1 296 ? 89.151 23.034 11.124 1.00 39.43 296 SER A CA 1
ATOM 2268 C C . SER A 1 296 ? 89.221 24.227 10.177 1.00 35.72 296 SER A C 1
ATOM 2269 O O . SER A 1 296 ? 88.777 24.178 9.030 1.00 34.28 296 SER A O 1
ATOM 2272 N N . MET A 1 297 ? 89.809 25.305 10.679 1.00 33.03 297 MET A N 1
ATOM 2273 C CA . MET A 1 297 ? 89.932 26.541 9.926 1.00 32.03 297 MET A CA 1
ATOM 2274 C C . MET A 1 297 ? 90.775 26.474 8.665 1.00 29.50 297 MET A C 1
ATOM 2275 O O . MET A 1 297 ? 90.323 26.893 7.601 1.00 30.18 297 MET A O 1
ATOM 2280 N N . TYR A 1 298 ? 91.988 25.941 8.774 1.00 27.21 298 TYR A N 1
ATOM 2281 C CA . TYR A 1 298 ? 92.875 25.892 7.617 1.00 26.96 298 TYR A CA 1
ATOM 2282 C C . TYR A 1 298 ? 92.232 25.245 6.383 1.00 26.77 298 TYR A C 1
ATOM 2283 O O . TYR A 1 298 ? 92.175 25.856 5.316 1.00 27.40 298 TYR A O 1
ATOM 2292 N N . PRO A 1 299 ? 91.714 24.013 6.506 1.00 27.82 299 PRO A N 1
ATOM 2293 C CA . PRO A 1 299 ? 91.109 23.444 5.298 1.00 29.16 299 PRO A CA 1
ATOM 2294 C C . PRO A 1 299 ? 89.876 24.219 4.808 1.00 28.97 299 PRO A C 1
ATOM 2295 O O . PRO A 1 299 ? 89.670 24.368 3.607 1.00 29.58 299 PRO A O 1
ATOM 2299 N N . ARG A 1 300 ? 89.065 24.735 5.726 1.00 28.76 300 ARG A N 1
ATOM 2300 C CA . ARG A 1 300 ? 87.886 25.483 5.308 1.00 30.10 300 ARG A CA 1
ATOM 2301 C C . ARG A 1 300 ? 88.248 26.802 4.629 1.00 28.61 300 ARG A C 1
ATOM 2302 O O . ARG A 1 300 ? 87.545 27.261 3.733 1.00 29.50 300 ARG A O 1
ATOM 2310 N N . LEU A 1 301 ? 89.344 27.418 5.049 1.00 29.13 301 LEU A N 1
ATOM 2311 C CA . LEU A 1 301 ? 89.745 28.675 4.437 1.00 29.55 301 LEU A CA 1
ATOM 2312 C C . LEU A 1 301 ? 90.128 28.428 2.988 1.00 29.46 301 LEU A C 1
ATOM 2313 O O . LEU A 1 301 ? 89.695 29.149 2.085 1.00 28.64 301 LEU A O 1
ATOM 2318 N N . PHE A 1 302 ? 90.913 27.388 2.744 1.00 28.46 302 PHE A N 1
ATOM 2319 C CA . PHE A 1 302 ? 91.301 27.126 1.369 1.00 28.87 302 PHE A CA 1
ATOM 2320 C C . PHE A 1 302 ? 90.137 26.641 0.509 1.00 30.12 302 PHE A C 1
ATOM 2321 O O . PHE A 1 302 ? 90.127 26.870 -0.705 1.00 29.44 302 PHE A O 1
ATOM 2329 N N . GLU A 1 303 ? 89.152 26.000 1.137 1.00 32.18 303 GLU A N 1
ATOM 2330 C CA . GLU A 1 303 ? 87.958 25.553 0.415 1.00 35.17 303 GLU A CA 1
ATOM 2331 C C . GLU A 1 303 ? 87.299 26.818 -0.132 1.00 34.40 303 GLU A C 1
ATOM 2332 O O . GLU A 1 303 ? 86.898 26.877 -1.294 1.00 33.14 303 GLU A O 1
ATOM 2338 N N . ALA A 1 304 ? 87.182 27.827 0.725 1.00 34.49 304 ALA A N 1
ATOM 2339 C CA . ALA A 1 304 ? 86.591 29.100 0.326 1.00 35.98 304 ALA A CA 1
ATOM 2340 C C . ALA A 1 304 ? 87.490 29.746 -0.723 1.00 36.37 304 ALA A C 1
ATOM 2341 O O . ALA A 1 304 ? 87.036 30.560 -1.529 1.00 37.29 304 ALA A O 1
ATOM 2343 N N . GLY A 1 305 ? 88.769 29.374 -0.704 1.00 35.20 305 GLY A N 1
ATOM 2344 C CA . GLY A 1 305 ? 89.721 29.904 -1.663 1.00 35.11 305 GLY A CA 1
ATOM 2345 C C . GLY A 1 305 ? 89.729 29.114 -2.966 1.00 34.88 305 GLY A C 1
ATOM 2346 O O . GLY A 1 305 ? 90.607 29.297 -3.817 1.00 33.45 305 GLY A O 1
ATOM 2347 N N . GLY A 1 306 ? 88.753 28.224 -3.115 1.00 32.87 306 GLY A N 1
ATOM 2348 C CA . GLY A 1 306 ? 88.645 27.425 -4.324 1.00 34.06 306 GLY A CA 1
ATOM 2349 C C . GLY A 1 306 ? 89.432 26.125 -4.360 1.00 33.17 306 GLY A C 1
ATOM 2350 O O . GLY A 1 306 ? 89.394 25.417 -5.365 1.00 32.95 306 GLY A O 1
ATOM 2351 N N . VAL A 1 307 ? 90.136 25.800 -3.280 1.00 32.34 307 VAL A N 1
ATOM 2352 C CA . VAL A 1 307 ? 90.930 24.573 -3.234 1.00 31.19 307 VAL A CA 1
ATOM 2353 C C . VAL A 1 307 ? 90.222 23.481 -2.434 1.00 31.49 307 VAL A C 1
ATOM 2354 O O . VAL A 1 307 ? 90.078 23.585 -1.215 1.00 31.46 307 VAL A O 1
ATOM 2358 N N . ALA A 1 308 ? 89.781 22.437 -3.134 1.00 30.02 308 ALA A N 1
ATOM 2359 C CA . ALA A 1 308 ? 89.079 21.311 -2.516 1.00 30.71 308 ALA A CA 1
ATOM 2360 C C . ALA A 1 308 ? 89.968 20.608 -1.498 1.00 29.93 308 ALA A C 1
ATOM 2361 O O . ALA A 1 308 ? 91.191 20.700 -1.564 1.00 30.58 308 ALA A O 1
ATOM 2363 N N . TYR A 1 309 ? 89.349 19.898 -0.563 1.00 29.96 309 TYR A N 1
ATOM 2364 C CA . TYR A 1 309 ? 90.102 19.171 0.449 1.00 31.80 309 TYR A CA 1
ATOM 2365 C C . TYR A 1 309 ? 91.078 18.194 -0.226 1.00 31.64 309 TYR A C 1
ATOM 2366 O O . TYR A 1 309 ? 92.261 18.172 0.100 1.00 31.69 309 TYR A O 1
ATOM 2375 N N . PRO A 1 310 ? 90.599 17.374 -1.175 1.00 32.97 310 PRO A N 1
ATOM 2376 C CA . PRO A 1 310 ? 91.536 16.446 -1.823 1.00 33.17 310 PRO A CA 1
ATOM 2377 C C . PRO A 1 310 ? 92.640 17.173 -2.592 1.00 32.77 310 PRO A C 1
ATOM 2378 O O . PRO A 1 310 ? 93.783 16.716 -2.634 1.00 32.74 310 PRO A O 1
ATOM 2382 N N . GLU A 1 311 ? 92.295 18.308 -3.192 1.00 31.53 311 GLU A N 1
ATOM 2383 C CA . GLU A 1 311 ? 93.262 19.094 -3.940 1.00 32.42 311 GLU A CA 1
ATOM 2384 C C . GLU A 1 311 ? 94.329 19.644 -2.991 1.00 30.01 311 GLU A C 1
ATOM 2385 O O . GLU A 1 311 ? 95.523 19.648 -3.315 1.00 27.75 311 GLU A O 1
ATOM 2391 N N . LEU A 1 312 ? 93.890 20.113 -1.824 1.00 27.92 312 LEU A N 1
ATOM 2392 C CA . LEU A 1 312 ? 94.797 20.655 -0.815 1.00 28.30 312 LEU A CA 1
ATOM 2393 C C . LEU A 1 312 ? 95.790 19.568 -0.403 1.00 28.48 312 LEU A C 1
ATOM 2394 O O . LEU A 1 312 ? 97.002 19.786 -0.368 1.00 28.40 312 LEU A O 1
ATOM 2399 N N . LEU A 1 313 ? 95.266 18.393 -0.089 1.00 28.45 313 LEU A N 1
ATOM 2400 C CA . LEU A 1 313 ? 96.108 17.270 0.312 1.00 29.42 313 LEU A CA 1
ATOM 2401 C C . LEU A 1 313 ? 97.096 16.892 -0.784 1.00 29.05 313 LEU A C 1
ATOM 2402 O O . LEU A 1 313 ? 98.259 16.605 -0.508 1.00 27.01 313 LEU A O 1
ATOM 2407 N N . ARG A 1 314 ? 96.634 16.902 -2.030 1.00 29.48 314 ARG A N 1
ATOM 2408 C CA . ARG A 1 314 ? 97.497 16.563 -3.152 1.00 30.73 314 ARG A CA 1
ATOM 2409 C C . ARG A 1 314 ? 98.622 17.588 -3.288 1.00 29.96 314 ARG A C 1
ATOM 2410 O O . ARG A 1 314 ? 99.782 17.234 -3.486 1.00 28.52 314 ARG A O 1
ATOM 2418 N N . ARG A 1 315 ? 98.284 18.867 -3.174 1.00 29.20 315 ARG A N 1
ATOM 2419 C CA . ARG A 1 315 ? 99.302 19.893 -3.299 1.00 28.41 315 ARG A CA 1
ATOM 2420 C C . ARG A 1 315 ? 100.335 19.822 -2.180 1.00 25.79 315 ARG A C 1
ATOM 2421 O O . ARG A 1 315 ? 101.524 20.051 -2.415 1.00 24.17 315 ARG A O 1
ATOM 2429 N N . LEU A 1 316 ? 99.892 19.502 -0.968 1.00 24.67 316 LEU A N 1
ATOM 2430 C CA . LEU A 1 316 ? 100.824 19.398 0.141 1.00 26.01 316 LEU A CA 1
ATOM 2431 C C . LEU A 1 316 ? 101.841 18.300 -0.154 1.00 25.66 316 LEU A C 1
ATOM 2432 O O . LEU A 1 316 ? 103.031 18.462 0.105 1.00 22.79 316 LEU A O 1
ATOM 2437 N N . VAL A 1 317 ? 101.382 17.186 -0.717 1.00 25.70 317 VAL A N 1
ATOM 2438 C CA . VAL A 1 317 ? 102.309 16.109 -1.043 1.00 26.95 317 VAL A CA 1
ATOM 2439 C C . VAL A 1 317 ? 103.277 16.533 -2.149 1.00 27.24 317 VAL A C 1
ATOM 2440 O O . VAL A 1 317 ? 104.479 16.270 -2.059 1.00 27.44 317 VAL A O 1
ATOM 2444 N N . GLU A 1 318 ? 102.763 17.196 -3.187 1.00 27.98 318 GLU A N 1
ATOM 2445 C CA . GLU A 1 318 ? 103.611 17.641 -4.293 1.00 29.53 318 GLU A CA 1
ATOM 2446 C C . GLU A 1 318 ? 104.677 18.633 -3.836 1.00 28.51 318 GLU A C 1
ATOM 2447 O O . GLU A 1 318 ? 105.817 18.585 -4.296 1.00 28.12 318 GLU A O 1
ATOM 2453 N N . LEU A 1 319 ? 104.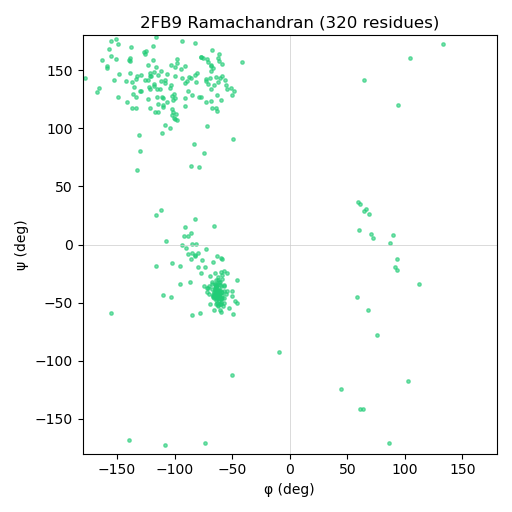304 19.541 -2.938 1.00 27.39 319 LEU A N 1
ATOM 2454 C CA . LEU A 1 319 ? 105.251 20.518 -2.426 1.00 25.90 319 LEU A CA 1
ATOM 2455 C C . LEU A 1 319 ? 106.358 19.826 -1.645 1.00 26.73 319 LEU A C 1
ATOM 2456 O O . LEU A 1 319 ? 107.508 20.254 -1.682 1.00 26.63 319 LEU A O 1
ATOM 2461 N N . ALA A 1 320 ? 106.019 18.753 -0.938 1.00 26.56 320 ALA A N 1
ATOM 2462 C CA . ALA A 1 320 ? 107.026 18.031 -0.163 1.00 27.43 320 ALA A CA 1
ATOM 2463 C C . ALA A 1 320 ? 108.161 17.527 -1.062 1.00 26.66 320 ALA A C 1
ATOM 2464 O O . ALA A 1 320 ? 109.309 17.401 -0.629 1.00 26.31 320 ALA A O 1
ATOM 2466 N N . LEU A 1 321 ? 107.828 17.253 -2.317 1.00 28.26 321 LEU A N 1
ATOM 2467 C CA . LEU A 1 321 ? 108.793 16.739 -3.283 1.00 32.60 321 LEU A CA 1
ATOM 2468 C C . LEU A 1 321 ? 109.496 17.792 -4.143 1.00 35.59 321 LEU A C 1
ATOM 2469 O O . LEU A 1 321 ? 110.337 17.450 -4.983 1.00 35.64 321 LEU A O 1
ATOM 2474 N N . THR A 1 322 ? 109.167 19.064 -3.935 1.00 36.29 322 THR A N 1
ATOM 2475 C CA . THR A 1 322 ? 109.785 20.144 -4.706 1.00 38.01 322 THR A CA 1
ATOM 2476 C C . THR A 1 322 ? 110.496 21.175 -3.814 1.00 39.68 322 THR A C 1
ATOM 2477 O O . THR A 1 322 ? 111.099 22.134 -4.361 1.00 39.85 322 THR A O 1
#

Foldseek 3Di:
DDFAEEEEEAQDQAPCRLLGLQQVVVCCVQAPTHYAYKYQANCRAIDHDPRRVVQSVDSGHNDHDHHHVDPDPLVRHQEYEQLYFFDVGQQLPVLVVCVVVVHQYFKFHRQLSNQQQFQVNLVVLLVVVVAFAFDKDKDFPPGDDDDPDDQFKKKAAGRGDPCQLIDGGPGVVCVVVSNVSRVVPHRMMMIGHDDPPKWKKKWKWFFFLQTAIFFIKTKDKACWAQDPPPGTDHIDIDIGPRHPDDPPPRVVVRVSVSVSSNSSRMGGMWMWMWIADPNDIHTHGITGNFRNHPVGDHQVRVVNVVQHSNNSSNRSRVRSVD

InterPro domains:
  IPR000291 D-alanine--D-alanine ligase/VANA/B/C, conserved site [PS00843] (82-93)
  IPR000291 D-alanine--D-alanine ligase/VANA/B/C, conserved site [PS00844] (261-288)
  IPR005905 D-alanine--D-alanine ligase [MF_00047] (1-318)
  IPR005905 D-alanine--D-alanine ligase [PIRSF039102] (1-318)
  IPR005905 D-alanine--D-alanine ligase [TIGR01205] (2-317)
  IPR011095 D-alanine--D-alanine ligase, C-terminal [PF07478] (123-315)
  IPR011127 D-alanine--D-alanine ligase, N-terminal domain [PF01820] (2-105)
  IPR011761 ATP-grasp fold [PS50975] (120-315)
  IPR013815 ATP-grasp fold, subdomain 1 [G3DSA:3.30.1490.20] (132-188)
  IPR016185 Pre-ATP-grasp domain superfamily [SSF52440] (1-114)

Radius of gyration: 20.14 Å; Cα contacts (8 Å, |Δi|>4): 725; chains: 1; bounding box: 55×53×56 Å

Secondary structure (DSSP, 8-state):
-PPP-EEEEEE-SSTTHHHHHHHHHHHHHH-SS-EEEEEE-TTS-EE-HHHHHHHTTSS------B-SS-----TT-SEEEEE--STTTTSSHHHHHHHHHT--BSS--HHHHHHHH-HHHHHHHHHHTT-----EEEEETTSPP---S-S-EEEEETT--TTTT-EEESSHHHHHHHHHHHTTT-SEEEEEEPPSS-EEEEEEEESSSS-EEEEEEEEEEE--EEETTTEEE--EEEEESS----TTHHHHHHHHHHHHHHHHT--SEEEEEEEEETTEEEEEEEESS---SSS-HHHHHHHHTT--HHHHHHHHHHHHT-

B-factor: mean 38.09, std 10.82, range [15.73, 77.38]